Protein 2CND (pdb70)

Structure (mmCIF, N/CA/C/O backbone):
data_2CND
#
_entry.id   2CND
#
_cell.length_a   145.200
_cell.length_b   145.200
_cell.length_c   47.500
_cell.angle_alpha   90.00
_cell.angle_beta   90.00
_cell.angle_gamma   120.00
#
_symmetry.space_group_name_H-M   'H 3'
#
loop_
_entity.id
_entity.type
_entity.pdbx_description
1 polymer 'NADH-DEPENDENT NITRATE REDUCTASE'
2 non-polymer 'FLAVIN-ADENINE DINUCLEOTIDE'
3 water water
#
loop_
_atom_site.group_PDB
_atom_site.id
_atom_site.type_symbol
_atom_site.label_atom_id
_atom_site.label_alt_id
_atom_site.label_comp_id
_atom_site.label_asym_id
_atom_site.label_entity_id
_atom_site.label_seq_id
_atom_site.pdbx_PDB_ins_code
_atom_site.Cartn_x
_atom_site.Cartn_y
_atom_site.Cartn_z
_atom_site.occupancy
_atom_site.B_iso_or_equiv
_atom_site.auth_seq_id
_atom_site.auth_comp_id
_atom_site.auth_asym_id
_atom_site.auth_atom_id
_atom_site.pdbx_PDB_model_num
ATOM 1 N N . GLY A 1 11 ? 22.080 39.490 -0.765 1.00 73.91 11 GLY A N 1
ATOM 2 C CA . GLY A 1 11 ? 23.325 38.654 -0.924 1.00 69.76 11 GLY A CA 1
ATOM 3 C C . GLY A 1 11 ? 23.797 38.086 0.403 1.00 63.34 11 GLY A C 1
ATOM 4 O O . GLY A 1 11 ? 22.967 37.778 1.273 1.00 65.17 11 GLY A O 1
ATOM 5 N N . ARG A 1 12 ? 25.110 37.910 0.556 1.00 51.31 12 ARG A N 1
ATOM 6 C CA . ARG A 1 12 ? 25.659 37.387 1.809 1.00 48.05 12 ARG A CA 1
ATOM 7 C C . ARG A 1 12 ? 25.281 38.283 3.011 1.00 42.89 12 ARG A C 1
ATOM 8 O O . ARG A 1 12 ? 25.187 39.508 2.892 1.00 45.46 12 ARG A O 1
ATOM 16 N N . ILE A 1 13 ? 24.974 37.642 4.134 1.00 33.91 13 ILE A N 1
ATOM 17 C CA . ILE A 1 13 ? 24.603 38.327 5.366 1.00 23.97 13 ILE A CA 1
ATOM 18 C C . ILE A 1 13 ? 25.193 37.493 6.513 1.00 32.02 13 ILE A C 1
ATOM 19 O O . ILE A 1 13 ? 25.298 36.272 6.398 1.00 50.31 13 ILE A O 1
ATOM 24 N N . HIS A 1 14 ? 25.643 38.140 7.583 1.00 35.98 14 HIS A N 1
ATOM 25 C CA . HIS A 1 14 ? 26.240 37.422 8.723 1.00 39.97 14 HIS A CA 1
ATOM 26 C C . HIS A 1 14 ? 25.232 37.454 9.872 1.00 31.33 14 HIS A C 1
ATOM 27 O O . HIS A 1 14 ? 24.883 38.522 10.396 1.00 34.12 14 HIS A O 1
ATOM 34 N N . CYS A 1 15 ? 24.749 36.283 10.249 1.00 32.56 15 CYS A N 1
ATOM 35 C CA . CYS A 1 15 ? 23.741 36.206 11.294 1.00 27.05 15 CYS A CA 1
ATOM 36 C C . CYS A 1 15 ? 24.264 35.470 12.522 1.00 24.03 15 CYS A C 1
ATOM 37 O O . CYS A 1 15 ? 24.995 34.491 12.409 1.00 22.93 15 CYS A O 1
ATOM 40 N N . ARG A 1 16 ? 23.889 35.943 13.697 1.00 23.38 16 ARG A N 1
ATOM 41 C CA . ARG A 1 16 ? 24.316 35.320 14.943 1.00 18.61 16 ARG A CA 1
ATOM 42 C C . ARG A 1 16 ? 23.151 34.424 15.396 1.00 25.72 16 ARG A C 1
ATOM 43 O O . ARG A 1 16 ? 21.996 34.715 15.084 1.00 32.07 16 ARG A O 1
ATOM 51 N N . LEU A 1 17 ? 23.457 33.272 15.980 1.00 15.22 17 LEU A N 1
ATOM 52 C CA . LEU A 1 17 ? 22.431 32.357 16.480 1.00 8.36 17 LEU A CA 1
ATOM 53 C C . LEU A 1 17 ? 22.061 32.897 17.844 1.00 8.52 17 LEU A C 1
ATOM 54 O O . LEU A 1 17 ? 22.764 32.707 18.823 1.00 16.57 17 LEU A O 1
ATOM 59 N N . VAL A 1 18 ? 20.902 33.514 17.913 1.00 17.59 18 VAL A N 1
ATOM 60 C CA . VAL A 1 18 ? 20.432 34.129 19.121 1.00 11.45 18 VAL A CA 1
ATOM 61 C C . VAL A 1 18 ? 19.741 33.204 20.099 1.00 15.05 18 VAL A C 1
ATOM 62 O O . VAL A 1 18 ? 19.791 33.424 21.310 1.00 18.48 18 VAL A O 1
ATOM 66 N N . ALA A 1 19 ? 19.135 32.141 19.580 1.00 24.17 19 ALA A N 1
ATOM 67 C CA . ALA A 1 19 ? 18.461 31.160 20.426 1.00 23.79 19 ALA A CA 1
ATOM 68 C C . ALA A 1 19 ? 18.133 29.821 19.738 1.00 29.83 19 ALA A C 1
ATOM 69 O O . ALA A 1 19 ? 18.068 29.743 18.509 1.00 23.18 19 ALA A O 1
ATOM 71 N N . LYS A 1 20 ? 17.986 28.766 20.551 1.00 34.71 20 LYS A N 1
ATOM 72 C CA . LYS A 1 20 ? 17.661 27.411 20.077 1.00 21.09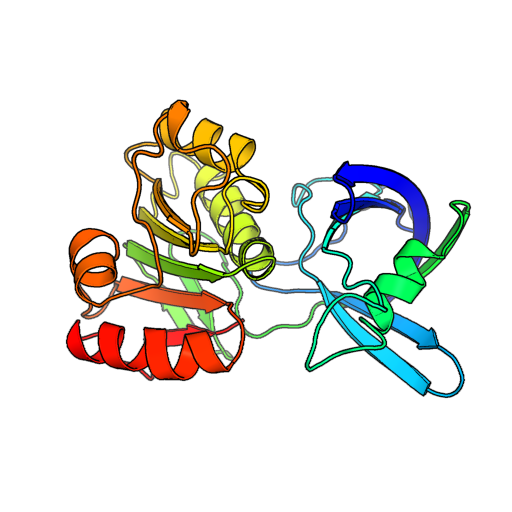 20 LYS A CA 1
ATOM 73 C C . LYS A 1 20 ? 16.554 26.805 20.918 1.00 25.65 20 LYS A C 1
ATOM 74 O O . LYS A 1 20 ? 16.459 27.048 22.127 1.00 27.72 20 LYS A O 1
ATOM 80 N N . LYS A 1 21 ? 15.736 25.978 20.278 1.00 31.98 21 LYS A N 1
ATOM 81 C CA . LYS A 1 21 ? 14.603 25.364 20.949 1.00 25.61 21 LYS A CA 1
ATOM 82 C C . LYS A 1 21 ? 14.398 23.958 20.502 1.00 19.05 21 LYS A C 1
ATOM 83 O O . LYS A 1 21 ? 14.333 23.688 19.308 1.00 22.62 21 LYS A O 1
ATOM 89 N N . GLU A 1 22 ? 14.277 23.069 21.475 1.00 27.31 22 GLU A N 1
ATOM 90 C CA . GLU A 1 22 ? 14.048 21.667 21.218 1.00 36.83 22 GLU A CA 1
ATOM 91 C C . GLU A 1 22 ? 12.529 21.423 21.211 1.00 41.64 22 GLU A C 1
ATOM 92 O O . GLU A 1 22 ? 11.894 21.383 22.269 1.00 42.98 22 GLU A O 1
ATOM 98 N N . LEU A 1 23 ? 11.947 21.337 20.015 1.00 33.42 23 LEU A N 1
ATOM 99 C CA . LEU A 1 23 ? 10.520 21.100 19.868 1.00 29.19 23 LEU A CA 1
ATOM 100 C C . LEU A 1 23 ? 10.268 19.607 20.059 1.00 37.00 23 LEU A C 1
ATOM 101 O O . LEU A 1 23 ? 9.169 19.184 20.430 1.00 40.31 23 LEU A O 1
ATOM 106 N N . SER A 1 24 ? 11.314 18.819 19.848 1.00 35.07 24 SER A N 1
ATOM 107 C CA . SER A 1 24 ? 11.247 17.381 20.023 1.00 38.37 24 SER A CA 1
ATOM 108 C C . SER A 1 24 ? 12.659 16.792 19.886 1.00 39.33 24 SER A C 1
ATOM 109 O O . SER A 1 24 ? 13.578 17.488 19.463 1.00 36.84 24 SER A O 1
ATOM 112 N N . ARG A 1 25 ? 12.822 15.536 20.294 1.00 32.07 25 ARG A N 1
ATOM 113 C CA . ARG A 1 25 ? 14.104 14.849 20.252 1.00 35.17 25 ARG A CA 1
ATOM 114 C C . ARG A 1 25 ? 14.980 15.143 19.048 1.00 41.31 25 ARG A C 1
ATOM 115 O O . ARG A 1 25 ? 16.207 15.082 19.169 1.00 50.29 25 ARG A O 1
ATOM 123 N N . ASP A 1 26 ? 14.378 15.401 17.884 1.00 33.37 26 ASP A N 1
ATOM 124 C CA . ASP A 1 26 ? 15.176 15.688 16.694 1.00 22.50 26 ASP A CA 1
ATOM 125 C C . ASP A 1 26 ? 14.743 16.930 15.925 1.00 20.23 26 ASP A C 1
ATOM 126 O O . ASP A 1 26 ? 15.189 17.162 14.790 1.00 20.39 26 ASP A O 1
ATOM 131 N N . VAL A 1 27 ? 13.903 17.743 16.563 1.00 17.93 27 VAL A N 1
ATOM 132 C CA . VAL A 1 27 ? 13.377 18.968 15.953 1.00 18.46 27 VAL A CA 1
ATOM 133 C C . VAL A 1 27 ? 13.769 20.158 16.785 1.00 15.67 27 VAL A C 1
ATOM 134 O O . VAL A 1 27 ? 13.475 20.193 17.980 1.00 28.41 27 VAL A O 1
ATOM 138 N N . ARG A 1 28 ? 14.439 21.117 16.148 1.00 23.63 28 ARG A N 1
ATOM 139 C CA . ARG A 1 28 ? 14.883 22.339 16.813 1.00 14.48 28 ARG A CA 1
ATOM 140 C C . ARG A 1 28 ? 14.297 23.558 16.116 1.00 25.42 28 ARG A C 1
ATOM 141 O O . ARG A 1 28 ? 13.910 23.484 14.920 1.00 22.91 28 ARG A O 1
ATOM 149 N N . LEU A 1 29 ? 14.245 24.674 16.848 1.00 14.14 29 LEU A N 1
ATOM 150 C CA . LEU A 1 29 ? 13.815 25.953 16.290 1.00 13.71 29 LEU A CA 1
ATOM 151 C C . LEU A 1 29 ? 14.982 26.905 16.595 1.00 9.34 29 LEU A C 1
ATOM 152 O O . LEU A 1 29 ? 15.328 27.068 17.751 1.00 23.23 29 LEU A O 1
ATOM 157 N N . PHE A 1 30 ? 15.665 27.408 15.566 1.00 19.35 30 PHE A N 1
ATOM 158 C CA . PHE A 1 30 ? 16.802 28.315 15.762 1.00 18.91 30 PHE A CA 1
ATOM 159 C C . PHE A 1 30 ? 16.403 29.723 15.359 1.00 21.35 30 PHE A C 1
ATOM 160 O O . PHE A 1 30 ? 15.868 29.910 14.267 1.00 25.57 30 PHE A O 1
ATOM 168 N N . ARG A 1 31 ? 16.685 30.714 16.202 1.00 23.62 31 ARG A N 1
ATOM 169 C CA . ARG A 1 31 ? 16.376 32.103 15.875 1.00 21.03 31 ARG A CA 1
ATOM 170 C C . ARG A 1 31 ? 17.649 32.849 15.561 1.00 16.31 31 ARG A C 1
ATOM 171 O O . ARG A 1 31 ? 18.468 33.054 16.445 1.00 19.71 31 ARG A O 1
ATOM 179 N N . PHE A 1 32 ? 17.829 33.246 14.305 1.00 27.28 32 PHE A N 1
ATOM 180 C CA . PHE A 1 32 ? 19.015 34.012 13.913 1.00 10.03 32 PHE A CA 1
ATOM 181 C C . PHE A 1 32 ? 18.714 35.507 13.786 1.00 26.40 32 PHE A C 1
ATOM 182 O O . PHE A 1 32 ? 17.674 35.940 13.261 1.00 11.30 32 PHE A O 1
ATOM 190 N N . SER A 1 33 ? 19.638 36.290 14.318 1.00 30.20 33 SER A N 1
ATOM 191 C CA . SER A 1 33 ? 19.562 37.731 14.281 1.00 24.29 33 SER A CA 1
ATOM 192 C C . SER A 1 33 ? 20.247 38.239 13.012 1.00 7.69 33 SER A C 1
ATOM 193 O O . SER A 1 33 ? 21.216 37.666 12.527 1.00 11.98 33 SER A O 1
ATOM 196 N N . LEU A 1 34 ? 19.732 39.319 12.463 1.00 15.66 34 LEU A N 1
ATOM 197 C CA . LEU A 1 34 ? 20.362 39.910 11.299 1.00 20.19 34 LEU A CA 1
ATOM 198 C C . LEU A 1 34 ? 21.305 40.949 11.920 1.00 19.33 34 LEU A C 1
ATOM 199 O O . LEU A 1 34 ? 21.095 41.394 13.051 1.00 28.20 34 LEU A O 1
ATOM 204 N N . PRO A 1 35 ? 22.383 41.307 11.222 1.00 28.84 35 PRO A N 1
ATOM 205 C CA . PRO A 1 35 ? 23.299 42.296 11.790 1.00 27.57 35 PRO A CA 1
ATOM 206 C C . PRO A 1 35 ? 22.699 43.705 12.013 1.00 30.91 35 PRO A C 1
ATOM 207 O O . PRO A 1 35 ? 23.165 44.442 12.874 1.00 33.66 35 PRO A O 1
ATOM 211 N N . SER A 1 36 ? 21.661 44.077 11.263 1.00 32.83 36 SER A N 1
ATOM 212 C CA . SER A 1 36 ? 21.018 45.381 11.443 1.00 33.84 36 SER A CA 1
ATOM 213 C C . SER A 1 36 ? 19.631 45.151 12.020 1.00 31.12 36 SER A C 1
ATOM 214 O O . SER A 1 36 ? 18.710 44.742 11.333 1.00 34.72 36 SER A O 1
ATOM 217 N N . PRO A 1 37 ? 19.470 45.416 13.310 1.00 36.07 37 PRO A N 1
ATOM 218 C CA . PRO A 1 37 ? 18.247 45.261 14.111 1.00 32.66 37 PRO A CA 1
ATOM 219 C C . PRO A 1 37 ? 16.964 45.980 13.707 1.00 32.75 37 PRO A C 1
ATOM 220 O O . PRO A 1 37 ? 15.949 45.875 14.392 1.00 33.50 37 PRO A O 1
ATOM 224 N N . ASP A 1 38 ? 16.988 46.696 12.594 1.00 41.57 38 ASP A N 1
ATOM 225 C CA . ASP A 1 38 ? 15.796 47.408 12.137 1.00 37.01 38 ASP A CA 1
ATOM 226 C C . ASP A 1 38 ? 15.271 46.800 10.840 1.00 29.45 38 ASP A C 1
ATOM 227 O O . ASP A 1 38 ? 14.237 47.210 10.330 1.00 44.27 38 ASP A O 1
ATOM 232 N N . GLN A 1 39 ? 15.928 45.739 10.396 1.00 20.53 39 GLN A N 1
ATOM 233 C CA . GLN A 1 39 ? 15.605 45.065 9.149 1.00 20.11 39 GLN A CA 1
ATOM 234 C C . GLN A 1 39 ? 14.819 43.761 9.174 1.00 20.48 39 GLN A C 1
ATOM 235 O O . GLN A 1 39 ? 14.879 42.992 10.121 1.00 18.40 39 GLN A O 1
ATOM 241 N N . VAL A 1 40 ? 14.188 43.475 8.046 1.00 26.01 40 VAL A N 1
ATOM 242 C CA . VAL A 1 40 ? 13.521 42.206 7.847 1.00 26.44 40 VAL A CA 1
ATOM 243 C C . VAL A 1 40 ? 14.459 41.492 6.860 1.00 29.71 40 VAL A C 1
ATOM 244 O O . VAL A 1 40 ? 15.390 42.090 6.317 1.00 27.06 40 VAL A O 1
ATOM 248 N N . LEU A 1 41 ? 14.313 40.185 6.757 1.00 27.66 41 LEU A N 1
ATOM 249 C CA . LEU A 1 41 ? 15.091 39.383 5.843 1.00 17.98 41 LEU A CA 1
ATOM 250 C C . LEU A 1 41 ? 14.102 39.507 4.691 1.00 33.89 41 LEU A C 1
ATOM 251 O O . LEU A 1 41 ? 13.005 38.942 4.773 1.00 59.08 41 LEU A O 1
ATOM 256 N N . GLY A 1 42 ? 14.404 40.325 3.688 1.00 34.37 42 GLY A N 1
ATOM 257 C CA . GLY A 1 42 ? 13.447 40.510 2.602 1.00 19.52 42 GLY A CA 1
ATOM 258 C C . GLY A 1 42 ? 13.434 39.341 1.647 1.00 28.84 42 GLY A C 1
ATOM 259 O O . GLY A 1 42 ? 13.844 39.453 0.497 1.00 37.04 42 GLY A O 1
ATOM 260 N N . LEU A 1 43 ? 12.962 38.205 2.128 1.00 28.11 43 LEU A N 1
ATOM 261 C CA . LEU A 1 43 ? 12.905 36.990 1.334 1.00 29.16 43 LEU A CA 1
ATOM 262 C C . LEU A 1 43 ? 11.600 36.911 0.599 1.00 30.81 43 LEU A C 1
ATOM 263 O O . LEU A 1 43 ? 10.548 36.695 1.193 1.00 43.88 43 LEU A O 1
ATOM 268 N N . PRO A 1 44 ? 11.641 37.114 -0.711 1.00 28.22 44 PRO A N 1
ATOM 269 C CA . PRO A 1 44 ? 10.410 37.047 -1.479 1.00 22.54 44 PRO A CA 1
ATOM 270 C C . PRO A 1 44 ? 9.800 35.641 -1.385 1.00 26.52 44 PRO A C 1
ATOM 271 O O . PRO A 1 44 ? 10.511 34.639 -1.442 1.00 22.73 44 PRO A O 1
ATOM 275 N N . ILE A 1 45 ? 8.479 35.589 -1.226 1.00 24.25 45 ILE A N 1
ATOM 276 C CA . ILE A 1 45 ? 7.728 34.354 -1.108 1.00 19.76 45 ILE A CA 1
ATOM 277 C C . ILE A 1 45 ? 7.962 33.429 -2.300 1.00 26.73 45 ILE A C 1
ATOM 278 O O . ILE A 1 45 ? 7.803 33.826 -3.452 1.00 34.42 45 ILE A O 1
ATOM 283 N N . GLY A 1 46 ? 8.329 32.188 -2.004 1.00 27.86 46 GLY A N 1
ATOM 284 C CA . GLY A 1 46 ? 8.616 31.207 -3.043 1.00 16.94 46 GLY A CA 1
ATOM 285 C C . GLY A 1 46 ? 10.114 30.954 -3.166 1.00 17.57 46 GLY A C 1
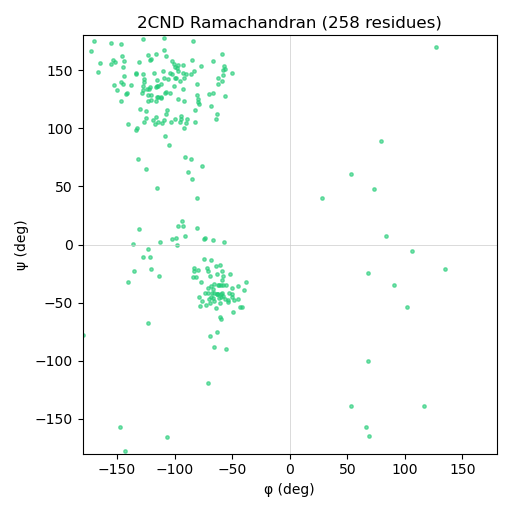ATOM 286 O O . GLY A 1 46 ? 10.548 30.061 -3.907 1.00 24.42 46 GLY A O 1
ATOM 287 N N . LYS A 1 47 ? 10.907 31.731 -2.418 1.00 29.85 47 LYS A N 1
ATOM 288 C CA . LYS A 1 47 ? 12.360 31.630 -2.439 1.00 17.71 47 LYS A CA 1
ATOM 289 C C . LYS A 1 47 ? 12.955 31.189 -1.114 1.00 16.12 47 LYS A C 1
ATOM 290 O O . LYS A 1 47 ? 12.286 31.254 -0.096 1.00 20.33 47 LYS A O 1
ATOM 296 N N . HIS A 1 48 ? 14.220 30.763 -1.149 1.00 11.61 48 HIS A N 1
ATOM 297 C CA . HIS A 1 48 ? 14.956 30.287 0.020 1.00 14.08 48 HIS A CA 1
ATOM 298 C C . HIS A 1 48 ? 16.316 30.978 0.247 1.00 24.98 48 HIS A C 1
ATOM 299 O O . HIS A 1 48 ? 16.727 31.826 -0.553 1.00 24.55 48 HIS A O 1
ATOM 306 N N . ILE A 1 49 ? 16.992 30.611 1.337 1.00 16.13 49 ILE A N 1
ATOM 307 C CA . ILE A 1 49 ? 18.308 31.149 1.675 1.00 8.32 49 ILE A CA 1
ATOM 308 C C . ILE A 1 49 ? 19.171 29.924 1.792 1.00 8.73 49 ILE A C 1
ATOM 309 O O . ILE A 1 49 ? 18.654 28.822 1.909 1.00 10.12 49 ILE A O 1
ATOM 314 N N . PHE A 1 50 ? 20.485 30.115 1.749 1.00 21.97 50 PHE A N 1
ATOM 315 C CA . PHE A 1 50 ? 21.444 29.029 1.886 1.00 20.26 50 PHE A CA 1
ATOM 316 C C . PHE A 1 50 ? 22.163 29.331 3.156 1.00 22.39 50 PHE A C 1
ATOM 317 O O . PHE A 1 50 ? 22.668 30.445 3.334 1.00 29.52 50 PHE A O 1
ATOM 325 N N . VAL A 1 51 ? 22.211 28.377 4.056 1.00 15.18 51 VAL A N 1
ATOM 326 C CA . VAL A 1 51 ? 22.973 28.597 5.255 1.00 8.31 51 VAL A CA 1
ATOM 327 C C . VAL A 1 51 ? 24.282 27.959 4.851 1.00 16.23 51 VAL A C 1
ATOM 328 O O . VAL A 1 51 ? 24.314 26.765 4.582 1.00 26.80 51 VAL A O 1
ATOM 332 N N . CYS A 1 52 ? 25.302 28.782 4.612 1.00 26.88 52 CYS A N 1
ATOM 333 C CA . CYS A 1 52 ? 26.627 28.291 4.218 1.00 22.26 52 CYS A CA 1
ATOM 334 C C . CYS A 1 52 ? 27.494 28.120 5.454 1.00 17.69 52 CYS A C 1
ATOM 335 O O . CYS A 1 52 ? 27.396 28.880 6.416 1.00 33.74 52 CYS A O 1
ATOM 338 N N . ALA A 1 53 ? 28.371 27.139 5.415 1.00 20.14 53 ALA A N 1
ATOM 339 C CA . ALA A 1 53 ? 29.280 26.903 6.515 1.00 20.63 53 ALA A CA 1
ATOM 340 C C . ALA A 1 53 ? 30.349 25.953 6.007 1.00 33.82 53 ALA A C 1
ATOM 341 O O . ALA A 1 53 ? 30.112 25.163 5.095 1.00 35.30 53 ALA A O 1
ATOM 343 N N . THR A 1 54 ? 31.546 26.105 6.555 1.00 43.84 54 THR A N 1
ATOM 344 C CA . THR A 1 54 ? 32.684 25.277 6.218 1.00 44.02 54 THR A CA 1
ATOM 345 C C . THR A 1 54 ? 32.798 24.231 7.313 1.00 45.14 54 THR A C 1
ATOM 346 O O . THR A 1 54 ? 33.103 24.560 8.463 1.00 52.28 54 THR A O 1
ATOM 350 N N . ILE A 1 55 ? 32.460 22.992 6.977 1.00 46.98 55 ILE A N 1
ATOM 351 C CA . ILE A 1 55 ? 32.549 21.901 7.937 1.00 52.30 55 ILE A CA 1
ATOM 352 C C . ILE A 1 55 ? 33.666 20.981 7.450 1.00 58.25 55 ILE A C 1
ATOM 353 O O . ILE A 1 55 ? 33.698 20.544 6.272 1.00 43.90 55 ILE A O 1
ATOM 358 N N . GLU A 1 56 ? 34.607 20.743 8.361 1.00 67.12 56 GLU A N 1
ATOM 359 C CA . GLU A 1 56 ? 35.785 19.931 8.086 1.00 72.52 56 GLU A CA 1
ATOM 360 C C . GLU A 1 56 ? 36.645 20.710 7.071 1.00 71.22 56 GLU A C 1
ATOM 361 O O . GLU A 1 56 ? 37.291 21.711 7.424 1.00 55.14 56 GLU A O 1
ATOM 367 N N . GLY A 1 57 ? 36.554 20.329 5.798 1.00 72.08 57 GLY A N 1
ATOM 368 C CA . GLY A 1 57 ? 37.343 20.994 4.781 1.00 71.44 57 GLY A CA 1
ATOM 369 C C . GLY A 1 57 ? 36.558 21.636 3.658 1.00 70.72 57 GLY A C 1
ATOM 370 O O . GLY A 1 57 ? 37.132 22.397 2.868 1.00 63.84 57 GLY A O 1
ATOM 371 N N . LYS A 1 58 ? 35.256 21.363 3.579 1.00 68.35 58 LYS A N 1
ATOM 372 C CA . LYS A 1 58 ? 34.459 21.951 2.502 1.00 69.98 58 LYS A CA 1
ATOM 373 C C . LYS A 1 58 ? 33.333 22.890 2.960 1.00 66.31 58 LYS A C 1
ATOM 374 O O . LYS A 1 58 ? 32.774 22.747 4.060 1.00 60.89 58 LYS A O 1
ATOM 380 N N . LEU A 1 59 ? 33.062 23.897 2.133 1.00 50.86 59 LEU A N 1
ATOM 381 C CA . LEU A 1 59 ? 32.001 24.830 2.410 1.00 44.41 59 LEU A CA 1
ATOM 382 C C . LEU A 1 59 ? 30.764 24.124 1.928 1.00 52.88 59 LEU A C 1
ATOM 383 O O . LEU A 1 59 ? 30.629 23.829 0.734 1.00 57.73 59 LEU A O 1
ATOM 388 N N . CYS A 1 60 ? 29.884 23.823 2.867 1.00 58.57 60 CYS A N 1
ATOM 389 C CA . CYS A 1 60 ? 28.626 23.157 2.584 1.00 48.02 60 CYS A CA 1
ATOM 390 C C . CYS A 1 60 ? 27.548 24.206 2.345 1.00 41.97 60 CYS A C 1
ATOM 391 O O . CYS A 1 60 ? 27.573 25.277 2.964 1.00 38.02 60 CYS A O 1
ATOM 394 N N . MET A 1 61 ? 26.644 23.925 1.410 1.00 34.62 61 MET A N 1
ATOM 395 C CA . MET A 1 61 ? 25.554 24.843 1.099 1.00 35.53 61 MET A CA 1
ATOM 396 C C . MET A 1 61 ? 24.241 24.087 1.107 1.00 37.66 61 MET A C 1
ATOM 397 O O . MET A 1 61 ? 24.048 23.156 0.323 1.00 36.06 61 MET A O 1
ATOM 402 N N . ARG A 1 62 ? 23.361 24.457 2.032 1.00 38.05 62 ARG A N 1
ATOM 403 C CA . ARG A 1 62 ? 22.061 23.811 2.150 1.00 30.72 62 ARG A CA 1
ATOM 404 C C . ARG A 1 62 ? 20.955 24.844 2.107 1.00 21.74 62 ARG A C 1
ATOM 405 O O . ARG A 1 62 ? 21.095 25.907 2.700 1.00 35.79 62 ARG A O 1
ATOM 413 N N . ALA A 1 63 ? 19.840 24.506 1.452 1.00 25.96 63 ALA A N 1
ATOM 414 C CA . ALA A 1 63 ? 18.674 25.405 1.375 1.00 21.97 63 ALA A CA 1
ATOM 415 C C . ALA A 1 63 ? 17.732 25.256 2.581 1.00 13.12 63 ALA A C 1
ATOM 416 O O . ALA A 1 63 ? 17.532 24.162 3.106 1.00 9.81 63 ALA A O 1
ATOM 418 N N . TYR A 1 64 ? 17.118 26.368 2.972 1.00 9.08 64 TYR A N 1
ATOM 419 C CA . TYR A 1 64 ? 16.186 26.381 4.083 1.00 2.00 64 TYR A CA 1
ATOM 420 C C . TYR A 1 64 ? 15.217 27.522 3.823 1.00 2.00 64 TYR A C 1
ATOM 421 O O .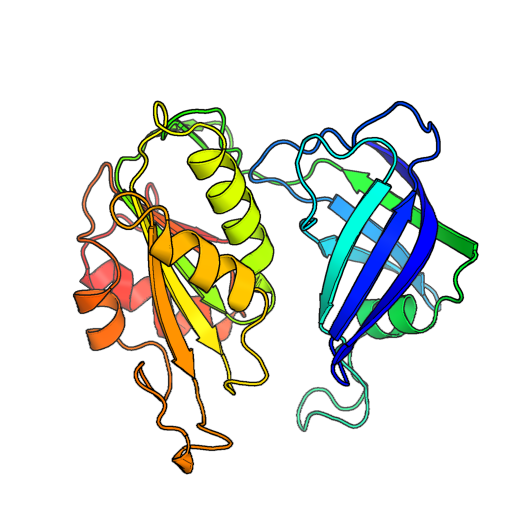 TYR A 1 64 ? 15.600 28.572 3.350 1.00 14.40 64 TYR A O 1
ATOM 430 N N . THR A 1 65 ? 13.949 27.288 4.063 1.00 13.87 65 THR A N 1
ATOM 431 C CA . THR A 1 65 ? 12.969 28.346 3.842 1.00 18.17 65 THR A CA 1
ATOM 432 C C . THR A 1 65 ? 12.407 28.632 5.212 1.00 16.93 65 THR A C 1
ATOM 433 O O . THR A 1 65 ? 11.784 27.756 5.789 1.00 7.32 65 THR A O 1
ATOM 437 N N . PRO A 1 66 ? 12.737 29.812 5.791 1.00 14.27 66 PRO A N 1
ATOM 438 C CA . PRO A 1 66 ? 12.290 30.274 7.119 1.00 20.83 66 PRO A CA 1
ATOM 439 C C . PRO A 1 66 ? 10.783 30.213 7.458 1.00 24.53 66 PRO A C 1
ATOM 440 O O . PRO A 1 66 ? 9.907 30.306 6.588 1.00 27.37 66 PRO A O 1
ATOM 444 N N . THR A 1 67 ? 10.488 29.981 8.731 1.00 9.28 67 THR A N 1
ATOM 445 C CA . THR A 1 67 ? 9.122 29.855 9.159 1.00 14.68 67 THR A CA 1
ATOM 446 C C . THR A 1 67 ? 8.561 31.132 9.743 1.00 26.71 67 THR A C 1
ATOM 447 O O . THR A 1 67 ? 7.377 31.182 10.131 1.00 31.41 67 THR A O 1
ATOM 451 N N . SER A 1 68 ? 9.382 32.179 9.784 1.00 25.63 68 SER A N 1
ATOM 452 C CA . SER A 1 68 ? 8.909 33.432 10.358 1.00 20.64 68 SER A CA 1
ATOM 453 C C . SER A 1 68 ? 8.162 34.309 9.385 1.00 28.40 68 SER A C 1
ATOM 454 O O . SER A 1 68 ? 8.307 34.157 8.157 1.00 22.20 68 SER A O 1
ATOM 457 N N . MET A 1 69 ? 7.354 35.215 9.940 1.00 24.47 69 MET A N 1
ATOM 458 C CA . MET A 1 69 ? 6.572 36.136 9.131 1.00 28.14 69 MET A CA 1
ATOM 459 C C . MET A 1 69 ? 7.500 36.945 8.250 1.00 31.52 69 MET A C 1
ATOM 460 O O . MET A 1 69 ? 8.596 37.329 8.673 1.00 21.44 69 MET A O 1
ATOM 465 N N . VAL A 1 70 ? 7.023 37.263 7.054 1.00 34.17 70 VAL A N 1
ATOM 466 C CA . VAL A 1 70 ? 7.801 38.056 6.116 1.00 33.65 70 VAL A CA 1
ATOM 467 C C . VAL A 1 70 ? 8.161 39.414 6.767 1.00 34.09 70 VAL A C 1
ATOM 468 O O . VAL A 1 70 ? 9.234 39.989 6.499 1.00 22.04 70 VAL A O 1
ATOM 472 N N . ASP A 1 71 ? 7.304 39.850 7.698 1.00 27.88 71 ASP A N 1
ATOM 473 C CA . ASP A 1 71 ? 7.459 41.123 8.402 1.00 25.72 71 ASP A CA 1
ATOM 474 C C . ASP A 1 71 ? 8.246 41.062 9.709 1.00 28.50 71 ASP A C 1
ATOM 475 O O . ASP A 1 71 ? 8.288 42.039 10.465 1.00 47.63 71 ASP A O 1
ATOM 480 N N . GLU A 1 72 ? 8.843 39.918 10.006 1.00 34.25 72 GLU A N 1
ATOM 481 C CA . GLU A 1 72 ? 9.615 39.758 11.245 1.00 27.43 72 GLU A CA 1
ATOM 482 C C . GLU A 1 72 ? 10.849 40.667 11.326 1.00 29.98 72 GLU A C 1
ATOM 483 O O . GLU A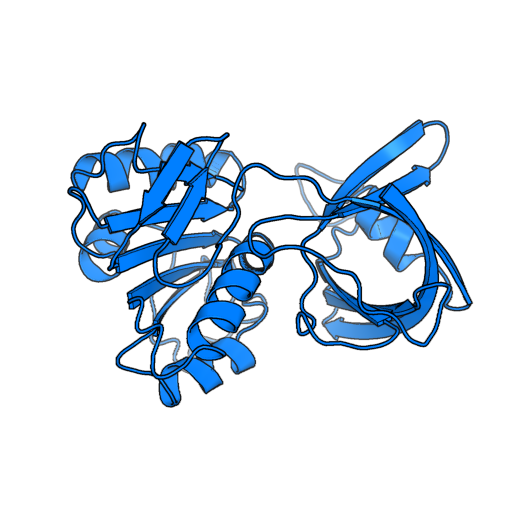 1 72 ? 11.871 40.409 10.688 1.00 32.48 72 GLU A O 1
ATOM 489 N N . ILE A 1 73 ? 10.783 41.682 12.177 1.00 24.86 73 ILE A N 1
ATOM 490 C CA . ILE A 1 73 ? 11.907 42.604 12.294 1.00 22.60 73 ILE A CA 1
ATOM 491 C C . ILE A 1 73 ? 13.064 42.110 13.176 1.00 20.60 73 ILE A C 1
ATOM 492 O O . ILE A 1 73 ? 12.884 41.696 14.327 1.00 19.51 73 ILE A O 1
ATOM 497 N N . GLY A 1 74 ? 14.261 42.166 12.615 1.00 13.92 74 GLY A N 1
ATOM 498 C CA . GLY A 1 74 ? 15.452 41.789 13.341 1.00 3.71 74 GLY A CA 1
ATOM 499 C C . GLY A 1 74 ? 15.976 40.360 13.314 1.00 11.29 74 GLY A C 1
ATOM 500 O O . GLY A 1 74 ? 17.178 40.161 13.443 1.00 10.30 74 GLY A O 1
ATOM 501 N N . HIS A 1 75 ? 15.082 39.361 13.258 1.00 2.26 75 HIS A N 1
ATOM 502 C CA . HIS A 1 75 ? 15.509 37.969 13.224 1.00 9.55 75 HIS A CA 1
ATOM 503 C C . HIS A 1 75 ? 14.580 37.142 12.374 1.00 16.57 75 HIS A C 1
ATOM 504 O O . HIS A 1 75 ? 13.459 37.598 12.079 1.00 14.35 75 HIS A O 1
ATOM 511 N N . PHE A 1 76 ? 15.078 35.952 11.972 1.00 3.45 76 PHE A N 1
ATOM 512 C CA . PHE A 1 76 ? 14.335 34.942 11.200 1.00 9.33 76 PHE A CA 1
ATOM 513 C C . PHE A 1 76 ? 14.550 33.586 11.833 1.00 4.94 76 PHE A C 1
ATOM 514 O O . PHE A 1 76 ? 15.610 33.309 12.374 1.00 9.76 76 PHE A O 1
ATOM 522 N N . ASP A 1 77 ? 13.550 32.727 11.769 1.00 14.42 77 ASP A N 1
ATOM 523 C CA . ASP A 1 77 ? 13.644 31.399 12.364 1.00 12.07 77 ASP A CA 1
ATOM 524 C C . ASP A 1 77 ? 13.705 30.293 11.354 1.00 20.40 77 ASP A C 1
ATOM 525 O O . ASP A 1 77 ? 13.143 30.417 10.259 1.00 29.20 77 ASP A O 1
ATOM 530 N N . LEU A 1 78 ? 14.391 29.213 11.732 1.00 17.13 78 LEU A N 1
ATOM 531 C CA . LEU A 1 78 ? 14.491 28.038 10.902 1.00 13.69 78 LEU A CA 1
ATOM 532 C C . LEU A 1 78 ? 13.979 26.843 11.694 1.00 18.01 78 LEU A C 1
ATOM 533 O O . LEU A 1 78 ? 14.401 26.671 12.853 1.00 17.08 78 LEU A O 1
ATOM 538 N N . LEU A 1 79 ? 13.044 26.077 11.093 1.00 17.50 79 LEU A N 1
ATOM 539 C CA . LEU A 1 79 ? 12.493 24.832 11.662 1.00 7.78 79 LEU A CA 1
ATOM 540 C C . LEU A 1 79 ? 13.377 23.794 10.993 1.00 16.84 79 LEU A C 1
ATOM 541 O O . LEU A 1 79 ? 13.294 23.566 9.770 1.00 14.41 79 LEU A O 1
ATOM 546 N N . VAL A 1 80 ? 14.294 23.245 11.786 1.00 11.56 80 VAL A N 1
ATOM 547 C CA . VAL A 1 80 ? 15.258 22.289 11.276 1.00 7.37 80 VAL A CA 1
ATOM 548 C C . VAL A 1 80 ? 15.055 20.904 11.888 1.00 18.58 80 VAL A C 1
ATOM 549 O O . VAL A 1 80 ? 14.894 20.749 13.114 1.00 14.98 80 VAL A O 1
ATOM 553 N N . LYS A 1 81 ? 14.933 19.927 10.992 1.00 15.79 81 LYS A N 1
ATOM 554 C CA . LYS A 1 81 ? 14.756 18.537 11.346 1.00 26.73 81 LYS A CA 1
ATOM 555 C C . LYS A 1 81 ? 16.152 17.938 11.346 1.00 31.96 81 LYS A C 1
ATOM 556 O O . LYS A 1 81 ? 16.795 17.781 10.285 1.00 24.82 81 LYS A O 1
ATOM 562 N N . VAL A 1 82 ? 16.627 17.599 12.538 1.00 34.91 82 VAL A N 1
ATOM 563 C CA . VAL A 1 82 ? 17.966 17.072 12.674 1.00 29.79 82 VAL A CA 1
ATOM 564 C C . VAL A 1 82 ? 18.148 15.608 12.327 1.00 32.05 82 VAL A C 1
ATOM 565 O O . VAL A 1 82 ? 17.549 14.716 12.939 1.00 13.08 82 VAL A O 1
ATOM 569 N N . TYR A 1 83 ? 19.050 15.399 11.369 1.00 36.33 83 TYR A N 1
ATOM 570 C CA . TYR A 1 83 ? 19.396 14.087 10.856 1.00 30.81 83 TYR A CA 1
ATOM 571 C C . TYR A 1 83 ? 20.573 13.498 11.635 1.00 31.62 83 TYR A C 1
ATOM 572 O O . TYR A 1 83 ? 21.690 13.465 11.141 1.00 22.09 83 TYR A O 1
ATOM 581 N N . PHE A 1 84 ? 20.322 13.027 12.851 1.00 35.78 84 PHE A N 1
ATOM 582 C CA . PHE A 1 84 ? 21.395 12.458 13.679 1.00 40.28 84 PHE A CA 1
ATOM 583 C C . PHE A 1 84 ? 22.117 11.251 13.049 1.00 41.79 84 PHE A C 1
ATOM 584 O O . PHE A 1 84 ? 21.659 10.680 12.061 1.00 46.08 84 PHE A O 1
ATOM 592 N N . LYS A 1 85 ? 23.283 10.917 13.598 1.00 48.64 85 LYS A N 1
ATOM 593 C CA . LYS A 1 85 ? 24.050 9.753 13.168 1.00 45.41 85 LYS A CA 1
ATOM 594 C C . LYS A 1 85 ? 23.687 8.639 14.168 1.00 55.56 85 LYS A C 1
ATOM 595 O O . LYS A 1 85 ? 23.284 8.921 15.325 1.00 33.10 85 LYS A O 1
ATOM 601 N N . ASN A 1 86 ? 23.826 7.389 13.712 1.00 65.58 86 ASN A N 1
ATOM 602 C CA . ASN A 1 86 ? 23.515 6.185 14.504 1.00 70.78 86 ASN A CA 1
ATOM 603 C C . ASN A 1 86 ? 21.986 6.157 14.547 1.00 66.44 86 ASN A C 1
ATOM 604 O O . ASN A 1 86 ? 21.370 5.934 15.594 1.00 74.53 86 ASN A O 1
ATOM 609 N N . GLU A 1 87 ? 21.388 6.343 13.372 1.00 55.11 87 GLU A N 1
ATOM 610 C CA . GLU A 1 87 ? 19.938 6.409 13.247 1.00 48.20 87 GLU A CA 1
ATOM 611 C C . GLU A 1 87 ? 19.328 5.724 12.033 1.00 41.28 87 GLU A C 1
ATOM 612 O O . GLU A 1 87 ? 18.204 5.241 12.095 1.00 35.03 87 GLU A O 1
ATOM 618 N N . HIS A 1 88 ? 20.042 5.701 10.917 1.00 44.31 88 HIS A N 1
ATOM 619 C CA . HIS A 1 88 ? 19.484 5.085 9.719 1.00 49.89 88 HIS A CA 1
ATOM 620 C C . HIS A 1 88 ? 20.341 4.042 9.014 1.00 57.15 88 HIS A C 1
ATOM 621 O O . HIS A 1 88 ? 21.499 4.290 8.658 1.00 58.74 88 HIS A O 1
ATOM 628 N N . PRO A 1 89 ? 19.733 2.888 8.714 1.00 59.40 89 PRO A N 1
ATOM 629 C CA . PRO A 1 89 ? 20.398 1.782 8.036 1.00 55.34 89 PRO A CA 1
ATOM 630 C C . PRO A 1 89 ? 21.278 2.262 6.907 1.00 51.19 89 PRO A C 1
ATOM 631 O O . PRO A 1 89 ? 22.474 1.987 6.895 1.00 56.26 89 PRO A O 1
ATOM 635 N N . LYS A 1 90 ? 20.691 3.044 6.006 1.00 46.77 90 LYS A N 1
ATOM 636 C CA . LYS A 1 90 ? 21.409 3.539 4.828 1.00 55.80 90 LYS A CA 1
ATOM 637 C C . LYS A 1 90 ? 22.286 4.794 4.989 1.00 55.60 90 LYS A C 1
ATOM 638 O O . LYS A 1 90 ? 23.177 5.060 4.157 1.00 52.24 90 LYS A O 1
ATOM 644 N N . PHE A 1 91 ? 22.014 5.568 6.037 1.00 50.19 91 PHE A N 1
ATOM 645 C CA . PHE A 1 91 ? 22.749 6.804 6.306 1.00 45.88 91 PHE A CA 1
ATOM 646 C C . PHE A 1 91 ? 23.131 6.722 7.778 1.00 44.51 91 PHE A C 1
ATOM 647 O O . PHE A 1 91 ? 22.563 7.410 8.634 1.00 33.45 91 PHE A O 1
ATOM 655 N N . PRO A 1 92 ? 24.113 5.873 8.085 1.00 43.93 92 PRO A N 1
ATOM 656 C CA . PRO A 1 92 ? 24.624 5.626 9.436 1.00 47.58 92 PRO A CA 1
ATOM 657 C C . PRO A 1 92 ? 25.267 6.806 10.174 1.00 47.77 92 PRO A C 1
ATOM 658 O O . PRO A 1 92 ? 25.134 6.932 11.393 1.00 46.33 92 PRO A O 1
ATOM 662 N N . ASN A 1 93 ? 25.954 7.670 9.438 1.00 47.87 93 ASN A N 1
ATOM 663 C CA . ASN A 1 93 ? 26.631 8.809 10.038 1.00 50.37 93 ASN A CA 1
ATOM 664 C C . ASN A 1 93 ? 25.810 10.099 10.078 1.00 51.55 93 ASN A C 1
ATOM 665 O O . ASN A 1 93 ? 26.341 11.174 10.342 1.00 60.94 93 ASN A O 1
ATOM 670 N N . GLY A 1 94 ? 24.504 9.971 9.874 1.00 49.05 94 GLY A N 1
ATOM 671 C CA . GLY A 1 94 ? 23.614 11.113 9.943 1.00 31.16 94 GLY A CA 1
ATOM 672 C C . GLY A 1 94 ? 23.760 12.187 8.904 1.00 32.40 94 GLY A C 1
ATOM 673 O O . GLY A 1 94 ? 24.301 11.951 7.820 1.00 36.43 94 GLY A O 1
ATOM 674 N N . GLY A 1 95 ? 23.295 13.381 9.273 1.00 33.30 95 GLY A N 1
ATOM 675 C CA . GLY A 1 95 ? 23.309 14.548 8.401 1.00 41.06 95 GLY A CA 1
ATOM 676 C C . GLY A 1 95 ? 24.459 15.500 8.673 1.00 36.95 95 GLY A C 1
ATOM 677 O O . GLY A 1 95 ? 24.850 15.722 9.821 1.00 28.50 95 GLY A O 1
ATOM 678 N N . LEU A 1 96 ? 24.991 16.075 7.601 1.00 31.43 96 LEU A N 1
ATOM 679 C CA . LEU A 1 96 ? 26.121 16.987 7.678 1.00 30.55 96 LEU A CA 1
ATOM 680 C C . LEU A 1 96 ? 25.744 18.315 8.343 1.00 31.64 96 LEU A C 1
ATOM 681 O O . LEU A 1 96 ? 25.973 18.533 9.533 1.00 35.51 96 LEU A O 1
ATOM 686 N N . MET A 1 97 ? 25.098 19.174 7.575 1.00 19.52 97 MET A N 1
ATOM 687 C CA . MET A 1 97 ? 24.690 20.462 8.060 1.00 21.98 97 MET A CA 1
ATOM 688 C C . MET A 1 97 ? 23.778 20.438 9.273 1.00 20.17 97 MET A C 1
ATOM 689 O O . MET A 1 97 ? 23.870 21.323 10.123 1.00 39.44 97 MET A O 1
ATOM 694 N N . THR A 1 98 ? 22.897 19.454 9.373 1.00 22.06 98 THR A N 1
ATOM 695 C CA . THR A 1 98 ? 21.982 19.443 10.502 1.00 24.80 98 THR A CA 1
ATOM 696 C C . THR A 1 98 ? 22.657 19.177 11.809 1.00 25.35 98 THR A C 1
ATOM 697 O O . THR A 1 98 ? 22.263 19.744 12.822 1.00 30.71 98 THR A O 1
ATOM 701 N N . GLN A 1 99 ? 23.684 18.328 11.788 1.00 36.90 99 GLN A N 1
ATOM 702 C CA . GLN A 1 99 ? 24.434 18.018 13.001 1.00 28.69 99 GLN A CA 1
ATOM 703 C C . GLN A 1 99 ? 25.371 19.185 13.309 1.00 28.65 99 GLN A C 1
ATOM 704 O O . GLN A 1 99 ? 25.573 19.539 14.470 1.00 27.31 99 GLN A O 1
ATOM 710 N N . TYR A 1 100 ? 25.849 19.855 12.264 1.00 37.87 100 TYR A N 1
ATOM 711 C CA . TYR A 1 100 ? 26.688 21.041 12.464 1.00 37.19 100 TYR A CA 1
ATOM 712 C C . TYR A 1 100 ? 25.914 22.123 13.230 1.00 32.38 100 TYR A C 1
ATOM 713 O O . TYR A 1 100 ? 26.398 22.592 14.255 1.00 36.24 100 TYR A O 1
ATOM 722 N N . LEU A 1 101 ? 24.699 22.454 12.771 1.00 25.59 101 LEU A N 1
ATOM 723 C CA . LEU A 1 101 ? 23.866 23.492 13.401 1.00 12.45 101 LEU A CA 1
ATOM 724 C C . LEU A 1 101 ? 23.405 23.121 14.805 1.00 19.10 101 LEU A C 1
ATOM 725 O O . LEU A 1 101 ? 23.214 23.974 15.671 1.00 15.14 101 LEU A O 1
ATOM 730 N N . ASP A 1 102 ? 23.163 21.841 15.007 1.00 23.26 102 ASP A N 1
ATOM 731 C CA . ASP A 1 102 ? 22.725 21.377 16.294 1.00 18.05 102 ASP A CA 1
ATOM 732 C C . ASP A 1 102 ? 23.915 21.460 17.234 1.00 21.14 102 ASP A C 1
ATOM 733 O O . ASP A 1 102 ? 23.750 21.463 18.455 1.00 24.39 102 ASP A O 1
ATOM 738 N N . SER A 1 103 ? 25.115 21.511 16.658 1.00 27.86 103 SER A N 1
ATOM 739 C CA . SER A 1 103 ? 26.346 21.590 17.440 1.00 33.91 103 SER A CA 1
ATOM 740 C C . SER A 1 103 ? 26.695 22.987 17.875 1.00 31.51 103 SER A C 1
ATOM 741 O O . SER A 1 103 ? 27.411 23.180 18.847 1.00 41.25 103 SER A O 1
ATOM 744 N N . LEU A 1 104 ? 26.186 23.968 17.157 1.00 30.33 104 LEU A N 1
ATOM 745 C CA . LEU A 1 104 ? 26.484 25.335 17.477 1.00 22.11 104 LEU A CA 1
ATOM 746 C C . LEU A 1 104 ? 25.917 25.815 18.797 1.00 29.52 104 LEU A C 1
ATOM 747 O O . LEU A 1 104 ? 24.763 25.539 19.140 1.00 39.64 104 LEU A O 1
ATOM 752 N N . PRO A 1 105 ? 26.773 26.444 19.613 1.00 29.29 105 PRO A N 1
ATOM 753 C CA . PRO A 1 105 ? 26.323 26.978 20.902 1.00 19.80 105 PRO A CA 1
ATOM 754 C C . PRO A 1 105 ? 25.731 28.332 20.540 1.00 18.29 105 PRO A C 1
ATOM 755 O O . PRO A 1 105 ? 26.138 28.952 19.549 1.00 26.03 105 PRO A O 1
ATOM 759 N N . VAL A 1 106 ? 24.733 28.784 21.274 1.00 23.36 106 VAL A N 1
ATOM 760 C CA . VAL A 1 106 ? 24.174 30.070 20.925 1.00 25.02 106 VAL A CA 1
ATOM 761 C C . VAL A 1 106 ? 25.171 31.184 21.247 1.00 25.65 106 VAL A C 1
ATOM 762 O O . VAL A 1 106 ? 25.808 31.221 22.292 1.00 23.81 106 VAL A O 1
ATOM 766 N N . GLY A 1 107 ? 25.379 32.014 20.250 1.00 29.81 107 GLY A N 1
ATOM 767 C CA . GLY A 1 107 ? 26.307 33.104 20.343 1.00 27.25 107 GLY A CA 1
ATOM 768 C C . GLY A 1 107 ? 27.069 33.031 19.039 1.00 18.76 107 GLY A C 1
ATOM 769 O O . GLY A 1 107 ? 27.593 34.019 18.573 1.00 21.54 107 GLY A O 1
ATOM 770 N N . SER A 1 108 ? 27.050 31.863 18.419 1.00 14.34 108 SER A N 1
ATOM 771 C CA . SER A 1 108 ? 27.763 31.612 17.166 1.00 24.99 108 SER A CA 1
ATOM 772 C C . SER A 1 108 ? 27.269 32.361 15.935 1.00 14.81 108 SER A C 1
ATOM 773 O O . SER A 1 108 ? 26.139 32.830 15.902 1.00 22.38 108 SER A O 1
ATOM 776 N N . TYR A 1 109 ? 28.136 32.509 14.941 1.00 16.76 109 TYR A N 1
ATOM 777 C CA . TYR A 1 109 ? 27.795 33.208 13.700 1.00 19.97 109 TYR A CA 1
ATOM 778 C C . TYR A 1 109 ? 27.540 32.248 12.532 1.00 24.35 109 TYR A C 1
ATOM 779 O O . TYR A 1 109 ? 28.150 31.189 12.455 1.00 28.69 109 TYR A O 1
ATOM 788 N N . ILE A 1 110 ? 26.642 32.641 11.632 1.00 24.31 110 ILE A N 1
ATOM 789 C CA . ILE A 1 110 ? 26.214 31.853 10.464 1.00 29.37 110 ILE A CA 1
ATOM 790 C C . ILE A 1 110 ? 26.280 32.753 9.189 1.00 21.98 110 ILE A C 1
ATOM 791 O O . ILE A 1 110 ? 26.230 33.980 9.282 1.00 16.40 110 ILE A O 1
ATOM 796 N N . ASP A 1 111 ? 26.398 32.162 8.005 1.00 31.89 111 ASP A N 1
ATOM 797 C CA . ASP A 1 111 ? 26.441 32.967 6.780 1.00 34.90 111 ASP A CA 1
ATOM 798 C C . ASP A 1 111 ? 25.294 32.647 5.835 1.00 29.22 111 ASP A C 1
ATOM 799 O O . ASP A 1 111 ? 25.298 31.603 5.185 1.00 40.10 111 ASP A O 1
ATOM 804 N N . VAL A 1 112 ? 24.323 33.545 5.736 1.00 25.55 112 VAL A N 1
ATOM 805 C CA . VAL A 1 112 ? 23.192 33.302 4.851 1.00 29.02 112 VAL A CA 1
ATOM 806 C C . VAL A 1 112 ? 23.318 33.960 3.474 1.00 25.73 112 VAL A C 1
ATOM 807 O O . VAL A 1 112 ? 23.553 35.152 3.352 1.00 31.81 112 VAL A O 1
ATOM 811 N N . LYS A 1 113 ? 23.190 33.160 2.435 1.00 30.41 113 LYS A N 1
ATOM 812 C CA . LYS A 1 113 ? 23.244 33.670 1.080 1.00 27.71 113 LYS A CA 1
ATOM 813 C C . LYS A 1 113 ? 21.831 33.610 0.487 1.00 21.61 113 LYS A C 1
ATOM 814 O O . LYS A 1 113 ? 21.147 32.592 0.587 1.00 21.89 113 LYS A O 1
ATOM 820 N N . GLY A 1 114 ? 21.371 34.703 -0.097 1.00 30.83 114 GLY A N 1
ATOM 821 C CA . GLY A 1 114 ? 20.047 34.704 -0.684 1.00 35.74 114 GLY A CA 1
ATOM 822 C C . GLY A 1 114 ? 19.846 35.961 -1.498 1.00 42.06 114 GLY A C 1
ATOM 823 O O . GLY A 1 114 ? 20.683 36.866 -1.426 1.00 42.82 114 GLY A O 1
ATOM 824 N N . PRO A 1 115 ? 18.713 36.095 -2.211 1.00 43.70 115 PRO A N 1
ATOM 825 C CA . PRO A 1 115 ? 17.632 35.110 -2.265 1.00 41.18 115 PRO A CA 1
ATOM 826 C C . PRO A 1 115 ? 17.793 34.145 -3.424 1.00 38.84 115 PRO A C 1
ATOM 827 O O . PRO A 1 115 ? 18.090 34.559 -4.547 1.00 46.09 115 PRO A O 1
ATOM 831 N N . LEU A 1 116 ? 17.616 32.858 -3.171 1.00 40.39 116 LEU A N 1
ATOM 832 C CA . LEU A 1 116 ? 17.716 31.906 -4.266 1.00 36.58 116 LEU A CA 1
ATOM 833 C C . LEU A 1 116 ? 16.328 31.364 -4.585 1.00 40.81 116 LEU A C 1
ATOM 834 O O . LEU A 1 116 ? 15.378 31.546 -3.817 1.00 33.11 116 LEU A O 1
ATOM 839 N N . GLY A 1 117 ? 16.216 30.690 -5.720 1.00 47.68 117 GLY A N 1
ATOM 840 C CA . GLY A 1 117 ? 14.942 30.122 -6.104 1.00 54.01 117 GLY A CA 1
ATOM 841 C C . GLY A 1 117 ? 14.508 30.535 -7.486 1.00 54.03 117 GLY A C 1
ATOM 842 O O . GLY A 1 117 ? 15.124 31.403 -8.105 1.00 62.72 117 GLY A O 1
ATOM 843 N N . HIS A 1 118 ? 13.455 29.892 -7.979 1.00 50.97 118 HIS A N 1
ATOM 844 C CA . HIS A 1 118 ? 12.926 30.207 -9.300 1.00 42.36 118 HIS A CA 1
ATOM 845 C C . HIS A 1 118 ? 11.444 30.491 -9.199 1.00 37.62 118 HIS A C 1
ATOM 846 O O . HIS A 1 118 ? 10.852 31.018 -10.139 1.00 24.15 118 HIS A O 1
ATOM 853 N N . VAL A 1 119 ? 10.866 30.192 -8.032 1.00 39.42 119 VAL A N 1
ATOM 854 C CA . VAL A 1 119 ? 9.444 30.413 -7.800 1.00 35.66 119 VAL A CA 1
ATOM 855 C C . VAL A 1 119 ? 9.290 31.618 -6.894 1.00 36.63 119 VAL A C 1
ATOM 856 O O . VAL A 1 119 ? 10.099 31.829 -6.007 1.00 43.33 119 VAL A O 1
ATOM 860 N N . GLU A 1 120 ? 8.268 32.419 -7.162 1.00 38.01 120 GLU A N 1
ATOM 861 C CA . GLU A 1 120 ? 7.986 33.613 -6.397 1.00 31.78 120 GLU A CA 1
ATOM 862 C C . GLU A 1 120 ? 6.480 33.809 -6.463 1.00 33.10 120 GLU A C 1
ATOM 863 O O . GLU A 1 120 ? 5.894 33.723 -7.541 1.00 26.98 120 GLU A O 1
ATOM 869 N N . TYR A 1 121 ? 5.856 34.073 -5.321 1.00 22.22 121 TYR A N 1
ATOM 870 C CA . TYR A 1 121 ? 4.424 34.271 -5.282 1.00 25.05 121 TYR A CA 1
ATOM 871 C C . TYR A 1 121 ? 4.180 35.750 -5.126 1.00 34.37 121 TYR A C 1
ATOM 872 O O . TYR A 1 121 ? 3.937 36.248 -4.023 1.00 40.48 121 TYR A O 1
ATOM 881 N N . THR A 1 122 ? 4.173 36.427 -6.269 1.00 45.64 122 THR A N 1
ATOM 882 C CA . THR A 1 122 ? 4.024 37.868 -6.336 1.00 34.76 122 THR A CA 1
ATOM 883 C C . THR A 1 122 ? 2.776 38.481 -5.753 1.00 33.33 122 THR A C 1
ATOM 884 O O . THR A 1 122 ? 2.784 39.663 -5.425 1.00 42.59 122 THR A O 1
ATOM 888 N N . GLY A 1 123 ? 1.691 37.737 -5.617 1.00 30.51 123 GLY A N 1
ATOM 889 C CA . GLY A 1 123 ? 0.556 38.417 -5.031 1.00 46.05 123 GLY A CA 1
ATOM 890 C C . GLY A 1 123 ? -0.760 37.726 -4.799 1.00 50.68 123 GLY A C 1
ATOM 891 O O . GLY A 1 123 ? -1.115 37.419 -3.656 1.00 64.05 123 GLY A O 1
ATOM 892 N N . ARG A 1 124 ? -1.527 37.569 -5.867 1.00 41.73 124 ARG A N 1
ATOM 893 C CA . ARG A 1 124 ? -2.826 36.950 -5.767 1.00 39.13 124 ARG A CA 1
ATOM 894 C C . ARG A 1 124 ? -2.934 35.932 -6.890 1.00 42.06 124 ARG A C 1
ATOM 895 O O . ARG A 1 124 ? -3.122 36.299 -8.051 1.00 40.57 124 ARG A O 1
ATOM 903 N N . GLY A 1 125 ? -2.694 34.663 -6.548 1.00 39.64 125 GLY A N 1
ATOM 904 C CA . GLY A 1 125 ? -2.715 33.577 -7.521 1.00 49.72 125 GLY A CA 1
ATOM 905 C C . GLY A 1 125 ? -1.566 33.676 -8.519 1.00 56.13 125 GLY A C 1
ATOM 906 O O . GLY A 1 125 ? -1.153 32.697 -9.147 1.00 53.77 125 GLY A O 1
ATOM 907 N N . SER A 1 126 ? -1.078 34.895 -8.684 1.00 59.45 126 SER A N 1
ATOM 908 C CA . SER A 1 126 ? 0.011 35.223 -9.573 1.00 56.11 126 SER A CA 1
ATOM 909 C C . SER A 1 126 ? 1.267 34.497 -9.121 1.00 54.15 126 SER A C 1
ATOM 910 O O . SER A 1 126 ? 1.514 34.332 -7.909 1.00 46.55 126 SER A O 1
ATOM 913 N N . PHE A 1 127 ? 2.059 34.068 -10.096 1.00 48.36 127 PHE A N 1
ATOM 914 C CA . PHE A 1 127 ? 3.292 33.352 -9.822 1.00 50.35 127 PHE A CA 1
ATOM 915 C C . PHE A 1 127 ? 4.290 33.775 -10.847 1.00 51.89 127 PHE A C 1
ATOM 916 O O . PHE A 1 127 ? 3.925 34.290 -11.900 1.00 62.32 127 PHE A O 1
ATOM 924 N N . VAL A 1 128 ? 5.556 33.590 -10.510 1.00 53.12 128 VAL A N 1
ATOM 925 C CA . VAL A 1 128 ? 6.662 33.913 -11.387 1.00 47.02 128 VAL A CA 1
ATOM 926 C C . VAL A 1 128 ? 7.544 32.668 -11.327 1.00 53.02 128 VAL A C 1
ATOM 927 O O . VAL A 1 128 ? 8.222 32.435 -10.320 1.00 62.61 128 VAL A O 1
ATOM 931 N N . ILE A 1 129 ? 7.446 31.803 -12.331 1.00 41.89 129 ILE A N 1
ATOM 932 C CA . ILE A 1 129 ? 8.273 30.608 -12.337 1.00 39.35 129 ILE A CA 1
ATOM 933 C C . ILE A 1 129 ? 9.282 30.806 -13.424 1.00 38.58 129 ILE A C 1
ATOM 934 O O . ILE A 1 129 ? 8.959 31.376 -14.455 1.00 44.55 129 ILE A O 1
ATOM 939 N N . ASN A 1 130 ? 10.499 30.332 -13.181 1.00 52.67 130 ASN A N 1
ATOM 940 C CA . ASN A 1 130 ? 11.624 30.413 -14.125 1.00 61.62 130 ASN A CA 1
ATOM 941 C C . ASN A 1 130 ? 11.571 31.598 -15.097 1.00 60.91 130 ASN A C 1
ATOM 942 O O . ASN A 1 130 ? 11.921 31.468 -16.268 1.00 54.93 130 ASN A O 1
ATOM 947 N N . GLY A 1 131 ? 11.156 32.757 -14.594 1.00 62.64 131 GLY A N 1
ATOM 948 C CA . GLY A 1 131 ? 11.050 33.930 -15.438 1.00 64.81 131 GLY A CA 1
ATOM 949 C C . GLY A 1 131 ? 9.605 34.180 -15.831 1.00 67.78 131 GLY A C 1
ATOM 950 O O . GLY A 1 131 ? 9.078 35.270 -15.592 1.00 73.47 131 GLY A O 1
ATOM 951 N N . LYS A 1 132 ? 8.952 33.169 -16.402 1.00 67.44 132 LYS A N 1
ATOM 952 C CA . LYS A 1 132 ? 7.551 33.295 -16.828 1.00 70.29 132 LYS A CA 1
ATOM 953 C C . LYS A 1 132 ? 6.610 33.699 -15.700 1.00 61.31 132 LYS A C 1
ATOM 954 O O . LYS A 1 132 ? 6.875 33.469 -14.518 1.00 59.27 132 LYS A O 1
ATOM 960 N N . GLN A 1 133 ? 5.514 34.330 -16.084 1.00 55.13 133 GLN A N 1
ATOM 961 C CA . GLN A 1 133 ? 4.528 34.779 -15.128 1.00 57.90 133 GLN A CA 1
ATOM 962 C C . GLN A 1 133 ? 3.295 33.922 -15.373 1.00 58.59 133 GLN A C 1
ATOM 963 O O . GLN A 1 133 ? 2.960 33.619 -16.519 1.00 56.80 133 GLN A O 1
ATOM 969 N N . ARG A 1 134 ? 2.668 33.484 -14.286 1.00 62.13 134 ARG A N 1
ATOM 970 C CA . ARG A 1 134 ? 1.466 32.661 -14.341 1.00 59.08 134 ARG A CA 1
ATOM 971 C C . ARG A 1 134 ? 0.512 33.049 -13.188 1.00 59.50 134 ARG A C 1
ATOM 972 O O . ARG A 1 134 ? 0.778 33.961 -12.394 1.00 56.13 134 ARG A O 1
ATOM 980 N N . ASN A 1 135 ? -0.598 32.339 -13.095 1.00 58.09 135 ASN A N 1
ATOM 981 C CA . ASN A 1 135 ? -1.609 32.602 -12.084 1.00 53.73 135 ASN A CA 1
ATOM 982 C C . ASN A 1 135 ? -2.297 31.251 -11.900 1.00 46.13 135 ASN A C 1
ATOM 983 O O . ASN A 1 135 ? -2.156 30.359 -12.736 1.00 49.63 135 ASN A O 1
ATOM 988 N N . ALA A 1 136 ? -2.947 31.060 -10.764 1.00 43.27 136 ALA A N 1
ATOM 989 C CA . ALA A 1 136 ? -3.657 29.821 -10.484 1.00 39.75 136 ALA A CA 1
ATOM 990 C C . ALA A 1 136 ? -4.785 30.180 -9.544 1.00 36.42 136 ALA A C 1
ATOM 991 O O . ALA A 1 136 ? -4.756 31.248 -8.923 1.00 41.04 136 ALA A O 1
ATOM 993 N N . ARG A 1 137 ? -5.817 29.353 -9.508 1.00 31.70 137 ARG A N 1
ATOM 994 C CA . ARG A 1 137 ? -6.946 29.606 -8.615 1.00 49.20 137 ARG A CA 1
ATOM 995 C C . ARG A 1 137 ? -7.000 28.506 -7.529 1.00 51.62 137 ARG A C 1
ATOM 996 O O . ARG A 1 137 ? -7.485 28.713 -6.403 1.00 35.19 137 ARG A O 1
ATOM 1004 N N . ARG A 1 138 ? -6.481 27.336 -7.893 1.00 55.13 138 ARG A N 1
ATOM 1005 C CA . ARG A 1 138 ? -6.425 26.186 -7.010 1.00 47.54 138 ARG A CA 1
ATOM 1006 C C . ARG A 1 138 ? -4.965 25.742 -7.033 1.00 47.99 138 ARG A C 1
ATOM 1007 O O . ARG A 1 138 ? -4.333 25.663 -8.108 1.00 36.27 138 ARG A O 1
ATOM 1015 N N . LEU A 1 139 ? -4.431 25.506 -5.838 1.00 44.56 139 LEU A N 1
ATOM 1016 C CA . LEU A 1 139 ? -3.053 25.080 -5.641 1.00 38.36 139 LEU A CA 1
ATOM 1017 C C . LEU A 1 139 ? -3.051 23.682 -5.075 1.00 26.26 139 LEU A C 1
ATOM 1018 O O . LEU A 1 139 ? -3.834 23.364 -4.170 1.00 34.15 139 LEU A O 1
ATOM 1023 N N . ALA A 1 140 ? -2.167 22.852 -5.607 1.00 23.82 140 ALA A N 1
ATOM 1024 C CA . ALA A 1 140 ? -2.026 21.483 -5.155 1.00 30.66 140 ALA A CA 1
ATOM 1025 C C . ALA A 1 140 ? -0.635 21.420 -4.551 1.00 39.32 140 ALA A C 1
ATOM 1026 O O . ALA A 1 140 ? 0.351 21.479 -5.282 1.00 48.41 140 ALA A O 1
ATOM 1028 N N . MET A 1 141 ? -0.567 21.377 -3.221 1.00 37.77 141 MET A N 1
ATOM 1029 C CA . MET A 1 141 ? 0.695 21.332 -2.493 1.00 28.49 141 MET A CA 1
ATOM 1030 C C . MET A 1 141 ? 0.855 19.962 -1.874 1.00 22.33 141 MET A C 1
ATOM 1031 O O . MET A 1 141 ? 0.161 19.626 -0.919 1.00 35.68 141 MET A O 1
ATOM 1036 N N . ILE A 1 142 ? 1.751 19.168 -2.437 1.00 20.51 142 ILE A N 1
ATOM 1037 C CA . ILE A 1 142 ? 2.026 17.817 -1.969 1.00 17.05 142 ILE A CA 1
ATOM 1038 C C . ILE A 1 142 ? 3.477 17.846 -1.485 1.00 22.33 142 ILE A C 1
ATOM 1039 O O . ILE A 1 142 ? 4.385 18.162 -2.249 1.00 26.40 142 ILE A O 1
ATOM 1044 N N . CYS A 1 143 ? 3.693 17.469 -0.229 1.00 23.06 143 CYS A N 1
ATOM 1045 C CA . CYS A 1 143 ? 5.018 17.485 0.349 1.00 16.63 143 CYS A CA 1
ATOM 1046 C C . CYS A 1 143 ? 5.246 16.364 1.362 1.00 21.69 143 CYS A C 1
ATOM 1047 O O . CYS A 1 143 ? 4.318 15.629 1.718 1.00 24.35 143 CYS A O 1
ATOM 1050 N N . GLY A 1 144 ? 6.492 16.245 1.814 1.00 17.53 144 GLY A N 1
ATOM 1051 C CA . GLY A 1 144 ? 6.861 15.225 2.771 1.00 10.15 144 GLY A CA 1
ATOM 1052 C C . GLY A 1 144 ? 7.934 15.785 3.657 1.00 6.61 144 GLY A C 1
ATOM 1053 O O . GLY A 1 144 ? 8.771 16.551 3.166 1.00 5.98 144 GLY A O 1
ATOM 1054 N N . GLY A 1 145 ? 7.855 15.490 4.962 1.00 11.27 145 GLY A N 1
ATOM 1055 C CA . GLY A 1 145 ? 8.838 15.974 5.936 1.00 6.97 145 GLY A CA 1
ATOM 1056 C C . GLY A 1 145 ? 9.066 17.485 5.936 1.00 6.36 145 GLY A C 1
ATOM 1057 O O . GLY A 1 145 ? 8.103 18.244 5.840 1.00 32.83 145 GLY A O 1
ATOM 1058 N N . SER A 1 146 ? 10.311 17.938 6.070 1.00 21.57 146 SER A N 1
ATOM 1059 C CA . SER A 1 146 ? 10.591 19.383 6.035 1.00 14.15 146 SER A CA 1
ATOM 1060 C C . SER A 1 146 ? 10.312 19.992 4.673 1.00 15.76 146 SER A C 1
ATOM 1061 O O . SER A 1 146 ? 10.570 21.152 4.477 1.00 20.80 146 SER A O 1
ATOM 1064 N N . GLY A 1 147 ? 9.788 19.231 3.719 1.00 15.88 147 GLY A N 1
ATOM 1065 C CA . GLY A 1 147 ? 9.488 19.847 2.443 1.00 17.23 147 GLY A CA 1
ATOM 1066 C C . GLY A 1 147 ? 8.258 20.735 2.579 1.00 17.49 147 GLY A C 1
ATOM 1067 O O . GLY A 1 147 ? 7.749 21.247 1.582 1.00 17.80 147 GLY A O 1
ATOM 1068 N N . ILE A 1 148 ? 7.768 20.881 3.816 1.00 11.74 148 ILE A N 1
ATOM 1069 C CA . ILE A 1 148 ? 6.581 21.680 4.153 1.00 13.28 148 ILE A CA 1
ATOM 1070 C C . ILE A 1 148 ? 6.846 23.166 4.285 1.00 14.62 148 ILE A C 1
ATOM 1071 O O . ILE A 1 148 ? 5.941 23.973 4.076 1.00 15.62 148 ILE A O 1
ATOM 1076 N N . THR A 1 149 ? 8.068 23.530 4.653 1.00 18.05 149 THR A N 1
ATOM 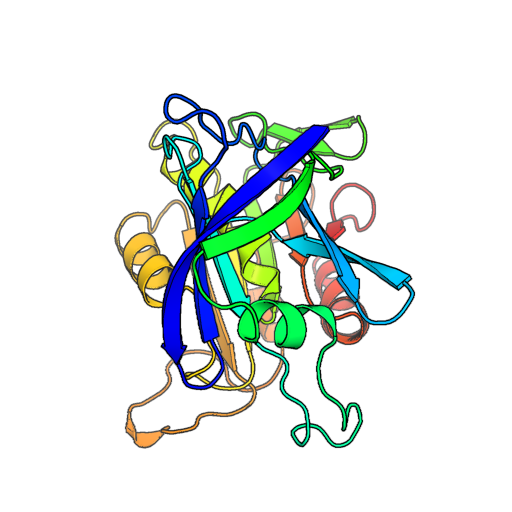1077 C CA . THR A 1 149 ? 8.393 24.939 4.849 1.00 11.72 149 THR A CA 1
ATOM 1078 C C . THR A 1 149 ? 8.197 25.779 3.598 1.00 14.69 149 THR A C 1
ATOM 1079 O O . THR A 1 149 ? 7.691 26.898 3.677 1.00 23.71 149 THR A O 1
ATOM 1083 N N . PRO A 1 150 ? 8.615 25.286 2.435 1.00 17.86 150 PRO A N 1
ATOM 1084 C CA . PRO A 1 150 ? 8.376 26.130 1.274 1.00 10.56 150 PRO A CA 1
ATOM 1085 C C . PRO A 1 150 ? 6.878 26.394 1.135 1.00 10.26 150 PRO A C 1
ATOM 1086 O O . PRO A 1 150 ? 6.456 27.512 0.881 1.00 13.51 150 PRO A O 1
ATOM 1090 N N . MET A 1 151 ? 6.073 25.346 1.355 1.00 27.25 151 MET A N 1
ATOM 1091 C CA . MET A 1 151 ? 4.609 25.419 1.233 1.00 19.61 151 MET A CA 1
ATOM 1092 C C . MET A 1 151 ? 4.009 26.325 2.305 1.00 19.24 151 MET A C 1
ATOM 1093 O O . MET A 1 151 ? 3.180 27.174 2.026 1.00 26.47 151 MET A O 1
ATOM 1098 N N . TYR A 1 152 ? 4.449 26.158 3.536 1.00 21.94 152 TYR A N 1
ATOM 1099 C CA . TYR A 1 152 ? 3.962 26.967 4.655 1.00 17.99 152 TYR A CA 1
ATOM 1100 C C . TYR A 1 152 ? 4.244 28.478 4.475 1.00 21.23 152 TYR A C 1
ATOM 1101 O O . TYR A 1 152 ? 3.623 29.310 5.126 1.00 34.32 152 TYR A O 1
ATOM 1110 N N . GLN A 1 153 ? 5.168 28.827 3.586 1.00 22.28 153 GLN A N 1
ATOM 1111 C CA . GLN A 1 153 ? 5.537 30.221 3.321 1.00 21.69 153 GLN A CA 1
ATOM 1112 C C . GLN A 1 153 ? 4.409 30.806 2.471 1.00 32.03 153 GLN A C 1
ATOM 1113 O O . GLN A 1 153 ? 3.886 31.881 2.783 1.00 42.71 153 GLN A O 1
ATOM 1119 N N . ILE A 1 154 ? 4.019 30.085 1.416 1.00 31.62 154 ILE A N 1
ATOM 1120 C CA . ILE A 1 154 ? 2.947 30.535 0.531 1.00 22.67 154 ILE A CA 1
ATOM 1121 C C . ILE A 1 154 ? 1.633 30.549 1.309 1.00 22.45 154 ILE A C 1
ATOM 1122 O O . ILE A 1 154 ? 0.886 31.521 1.288 1.00 20.21 154 ILE A O 1
ATOM 1127 N N . ILE A 1 155 ? 1.360 29.456 2.000 1.00 23.35 155 ILE A N 1
ATOM 1128 C CA . ILE A 1 155 ? 0.152 29.363 2.807 1.00 26.53 155 ILE A CA 1
ATOM 1129 C C . ILE A 1 155 ? 0.024 30.590 3.718 1.00 23.99 155 ILE A C 1
ATOM 1130 O O . ILE A 1 155 ? -1.033 31.206 3.779 1.00 33.49 155 ILE A O 1
ATOM 1135 N N . GLN A 1 156 ? 1.110 30.984 4.368 1.00 16.98 156 GLN A N 1
ATOM 1136 C CA . GLN A 1 156 ? 1.064 32.124 5.271 1.00 22.83 156 GLN A CA 1
ATOM 1137 C C . GLN A 1 156 ? 0.812 33.417 4.523 1.00 16.08 156 GLN A C 1
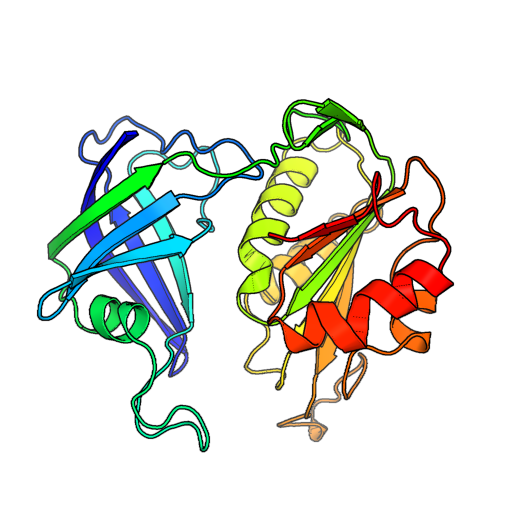ATOM 1138 O O . GLN A 1 156 ? 0.076 34.286 4.982 1.00 19.71 156 GLN A O 1
ATOM 1144 N N . ALA A 1 157 ? 1.415 33.520 3.344 1.00 35.54 157 ALA A N 1
ATOM 1145 C CA . ALA A 1 157 ? 1.274 34.684 2.468 1.00 20.77 157 ALA A CA 1
ATOM 1146 C C . ALA A 1 157 ? -0.193 34.871 2.085 1.00 30.20 157 ALA A C 1
ATOM 1147 O O . ALA A 1 157 ? -0.808 35.874 2.433 1.00 35.97 157 ALA A O 1
ATOM 1149 N N . VAL A 1 158 ? -0.748 33.872 1.396 1.00 38.37 158 VAL A N 1
ATOM 1150 C CA . VAL A 1 158 ? -2.138 33.895 0.927 1.00 33.73 158 VAL A CA 1
ATOM 1151 C C . VAL A 1 158 ? -3.081 34.287 2.040 1.00 29.40 158 VAL A C 1
ATOM 1152 O O . VAL A 1 158 ? -3.755 35.302 1.940 1.00 30.14 158 VAL A O 1
ATOM 1156 N N . LEU A 1 159 ? -3.075 33.526 3.126 1.00 31.25 159 LEU A N 1
ATOM 1157 C CA . LEU A 1 159 ? -3.937 33.832 4.259 1.00 29.16 159 LEU A CA 1
ATOM 1158 C C . LEU A 1 159 ? -3.677 35.212 4.823 1.00 18.85 159 LEU A C 1
ATOM 1159 O O . LEU A 1 159 ? -4.594 35.849 5.338 1.00 37.55 159 LEU A O 1
ATOM 1164 N N . ARG A 1 160 ? -2.446 35.696 4.735 1.00 23.27 160 ARG A N 1
ATOM 1165 C CA . ARG A 1 160 ? -2.191 37.041 5.258 1.00 35.80 160 ARG A CA 1
ATOM 1166 C C . ARG A 1 160 ? -2.953 38.053 4.408 1.00 36.31 160 ARG A C 1
ATOM 1167 O O . ARG A 1 160 ? -3.574 38.977 4.930 1.00 47.55 160 ARG A O 1
ATOM 1175 N N . ASP A 1 161 ? -2.924 37.840 3.096 1.00 38.77 161 ASP A N 1
ATOM 1176 C CA . ASP A 1 161 ? -3.625 38.679 2.136 1.00 28.44 161 ASP A CA 1
ATOM 1177 C C . ASP A 1 161 ? -5.105 38.272 2.084 1.00 38.34 161 ASP A C 1
ATOM 1178 O O . ASP A 1 161 ? -5.702 38.217 1.008 1.00 43.49 161 ASP A O 1
ATOM 1183 N N . GLN A 1 162 ? -5.700 37.967 3.232 1.00 35.77 162 GLN A N 1
ATOM 1184 C CA . GLN A 1 162 ? -7.092 37.581 3.248 1.00 31.72 162 GLN A CA 1
ATOM 1185 C C . GLN A 1 162 ? -7.924 38.762 3.721 1.00 49.89 162 GLN A C 1
ATOM 1186 O O . GLN A 1 162 ? -7.450 39.564 4.534 1.00 53.27 162 GLN A O 1
ATOM 1192 N N . PRO A 1 163 ? -9.169 38.906 3.197 1.00 59.88 163 PRO A N 1
ATOM 1193 C CA . PRO A 1 163 ? -9.843 38.045 2.204 1.00 55.42 163 PRO A CA 1
ATOM 1194 C C . PRO A 1 163 ? -9.748 38.426 0.709 1.00 36.46 163 PRO A C 1
ATOM 1195 O O . PRO A 1 163 ? -10.533 37.956 -0.096 1.00 25.15 163 PRO A O 1
ATOM 1199 N N . GLU A 1 164 ? -8.776 39.234 0.324 1.00 29.28 164 GLU A N 1
ATOM 1200 C CA . GLU A 1 164 ? -8.665 39.612 -1.074 1.00 34.65 164 GLU A CA 1
ATOM 1201 C C . GLU A 1 164 ? -8.023 38.519 -1.920 1.00 45.53 164 GLU A C 1
ATOM 1202 O O . GLU A 1 164 ? -8.519 38.182 -3.005 1.00 40.22 164 GLU A O 1
ATOM 1208 N N . ASP A 1 165 ? -6.930 37.954 -1.410 1.00 56.21 165 ASP A N 1
ATOM 1209 C CA . ASP A 1 165 ? -6.199 36.890 -2.090 1.00 56.47 165 ASP A CA 1
ATOM 1210 C C . ASP A 1 165 ? -6.834 35.562 -1.749 1.00 58.84 165 ASP A C 1
ATOM 1211 O O . ASP A 1 165 ? -6.275 34.775 -0.995 1.00 63.89 165 ASP A O 1
ATOM 1216 N N . HIS A 1 166 ? -7.993 35.293 -2.325 1.00 57.11 166 HIS A N 1
ATOM 1217 C CA . HIS A 1 166 ? -8.637 34.040 -2.031 1.00 46.55 166 HIS A CA 1
ATOM 1218 C C . HIS A 1 166 ? -8.218 32.897 -2.935 1.00 52.90 166 HIS A C 1
ATOM 1219 O O . HIS A 1 166 ? -9.039 32.374 -3.695 1.00 53.97 166 HIS A O 1
ATOM 1226 N N . THR A 1 167 ? -6.924 32.555 -2.881 1.00 46.67 167 THR A N 1
ATOM 1227 C CA . THR A 1 167 ? -6.378 31.441 -3.659 1.00 41.67 167 THR A CA 1
ATOM 1228 C C . THR A 1 167 ? -6.733 30.191 -2.866 1.00 36.56 167 THR A C 1
ATOM 1229 O O . THR A 1 167 ? -6.669 30.190 -1.636 1.00 56.19 167 THR A O 1
ATOM 1233 N N . GLU A 1 168 ? -7.152 29.151 -3.574 1.00 45.84 168 GLU A N 1
ATOM 1234 C CA . GLU A 1 168 ? -7.553 27.881 -2.971 1.00 40.09 168 GLU A CA 1
ATOM 1235 C C . GLU A 1 168 ? -6.373 26.912 -2.883 1.00 31.75 168 GLU A C 1
ATOM 1236 O O . GLU A 1 168 ? -5.763 26.566 -3.891 1.00 34.46 168 GLU A O 1
ATOM 1242 N N . MET A 1 169 ? -6.085 26.438 -1.682 1.00 32.39 169 MET A N 1
ATOM 1243 C CA . MET A 1 169 ? -4.975 25.519 -1.467 1.00 32.35 169 MET A CA 1
ATOM 1244 C C . MET A 1 169 ? -5.407 24.126 -0.960 1.00 36.46 169 MET A C 1
ATOM 1245 O O . MET A 1 169 ? -6.261 23.976 -0.055 1.00 31.22 169 MET A O 1
ATOM 1250 N N . HIS A 1 170 ? -4.806 23.109 -1.563 1.00 26.13 170 HIS A N 1
ATOM 1251 C CA . HIS A 1 170 ? -5.066 21.734 -1.191 1.00 23.33 170 HIS A CA 1
ATOM 1252 C C . HIS A 1 170 ? -3.726 21.140 -0.872 1.00 25.87 170 HIS A C 1
ATOM 1253 O O . HIS A 1 170 ? -2.874 20.950 -1.753 1.00 20.78 170 HIS A O 1
ATOM 1260 N N . L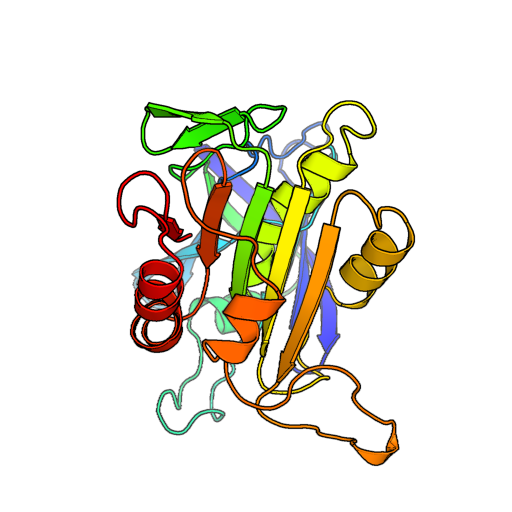EU A 1 171 ? -3.521 20.895 0.410 1.00 27.69 171 LEU A N 1
ATOM 1261 C CA . LEU A 1 171 ? -2.283 20.323 0.897 1.00 33.03 171 LEU A CA 1
ATOM 1262 C C . LEU A 1 171 ? -2.379 18.820 1.266 1.00 38.91 171 LEU A C 1
ATOM 1263 O O . LEU A 1 171 ? -3.303 18.395 1.972 1.00 35.44 171 LEU A O 1
ATOM 1268 N N . VAL A 1 172 ? -1.444 18.018 0.755 1.00 45.83 172 VAL A N 1
ATOM 1269 C CA . VAL A 1 172 ? -1.340 16.581 1.072 1.00 35.46 172 VAL A CA 1
ATOM 1270 C C . VAL A 1 172 ? 0.035 16.533 1.750 1.00 30.79 172 VAL A C 1
ATOM 1271 O O . VAL A 1 172 ? 1.064 16.708 1.080 1.00 21.76 172 VAL A O 1
ATOM 1275 N N . TYR A 1 173 ? 0.029 16.428 3.078 1.00 18.69 173 TYR A N 1
ATOM 1276 C CA . TYR A 1 173 ? 1.256 16.387 3.867 1.00 8.87 173 TYR A CA 1
ATOM 1277 C C . TYR A 1 173 ? 1.578 14.956 4.336 1.00 10.50 173 TYR A C 1
ATOM 1278 O O . TYR A 1 173 ? 0.947 14.425 5.255 1.00 20.79 173 TYR A O 1
ATOM 1287 N N . ALA A 1 174 ? 2.570 14.332 3.707 1.00 14.80 174 ALA A N 1
ATOM 1288 C CA . ALA A 1 174 ? 2.968 12.952 4.047 1.00 16.34 174 ALA A CA 1
ATOM 1289 C C . ALA A 1 174 ? 4.140 12.816 5.039 1.00 17.05 174 ALA A C 1
ATOM 1290 O O . ALA A 1 174 ? 5.121 13.568 4.983 1.00 23.47 174 ALA A O 1
ATOM 1292 N N . ASN A 1 175 ? 4.054 11.849 5.945 1.00 13.09 175 ASN A N 1
ATOM 1293 C CA . ASN A 1 175 ? 5.134 11.630 6.913 1.00 21.04 175 ASN A CA 1
ATOM 1294 C C . ASN A 1 175 ? 5.296 10.157 7.298 1.00 24.76 175 ASN A C 1
ATOM 1295 O O . ASN A 1 175 ? 4.909 9.268 6.539 1.00 41.20 175 ASN A O 1
ATOM 1300 N N . ARG A 1 176 ? 5.885 9.880 8.451 1.00 26.41 176 ARG A N 1
ATOM 1301 C CA . ARG A 1 176 ? 6.104 8.500 8.864 1.00 26.03 176 ARG A CA 1
ATOM 1302 C C . ARG A 1 176 ? 5.420 8.187 10.184 1.00 29.19 176 ARG A C 1
ATOM 1303 O O . ARG A 1 176 ? 5.103 7.032 10.488 1.00 24.98 176 ARG A O 1
ATOM 1311 N N . THR A 1 177 ? 5.137 9.236 10.938 1.00 31.67 177 THR A N 1
ATOM 1312 C CA . THR A 1 177 ? 4.536 9.098 12.241 1.00 16.28 177 THR A CA 1
ATOM 1313 C C . THR A 1 177 ? 3.783 10.387 12.570 1.00 25.27 177 THR A C 1
ATOM 1314 O O . THR A 1 177 ? 4.044 11.434 11.987 1.00 20.69 177 THR A O 1
ATOM 1318 N N . GLU A 1 178 ? 2.785 10.294 13.435 1.00 31.95 178 GLU A N 1
ATOM 1319 C CA . GLU A 1 178 ? 2.047 11.482 13.821 1.00 34.85 178 GLU A CA 1
ATOM 1320 C C . GLU A 1 178 ? 2.943 12.360 14.698 1.00 29.78 178 GLU A C 1
ATOM 1321 O O . GLU A 1 178 ? 2.702 13.553 14.824 1.00 49.41 178 GLU A O 1
ATOM 1327 N N . ASP A 1 179 ? 3.947 11.772 15.337 1.00 20.87 179 ASP A N 1
ATOM 1328 C CA . ASP A 1 179 ? 4.879 12.567 16.126 1.00 20.29 179 ASP A CA 1
ATOM 1329 C C . ASP A 1 179 ? 5.906 13.212 15.185 1.00 14.91 179 ASP A C 1
ATOM 1330 O O . ASP A 1 179 ? 6.927 13.711 15.629 1.00 20.05 179 ASP A O 1
ATOM 1335 N N . ASP A 1 180 ? 5.629 13.200 13.882 1.00 27.66 180 ASP A N 1
ATOM 1336 C CA . ASP A 1 180 ? 6.534 13.771 12.881 1.00 7.13 180 ASP A CA 1
ATOM 1337 C C . ASP A 1 180 ? 5.898 14.857 12.011 1.00 20.49 180 ASP A C 1
ATOM 1338 O O . ASP A 1 180 ? 6.569 15.416 11.145 1.00 35.60 180 ASP A O 1
ATOM 1343 N N . ILE A 1 181 ? 4.602 15.116 12.179 1.00 23.89 181 ILE A N 1
ATOM 1344 C CA . ILE A 1 181 ? 3.948 16.150 11.385 1.00 17.79 181 ILE A CA 1
ATOM 1345 C C . ILE A 1 181 ? 4.584 17.436 11.905 1.00 20.20 181 ILE A C 1
ATOM 1346 O O . ILE A 1 181 ? 4.472 17.747 13.095 1.00 34.81 181 ILE A O 1
ATOM 1351 N N . LEU A 1 182 ? 5.259 18.177 11.035 1.00 25.88 182 LEU A N 1
ATOM 1352 C CA . LEU A 1 182 ? 5.920 19.396 11.476 1.00 25.17 182 LEU A CA 1
ATOM 1353 C C . LEU A 1 182 ? 5.042 20.546 11.973 1.00 36.59 182 LEU A C 1
ATOM 1354 O O . LEU A 1 182 ? 4.740 20.632 13.161 1.00 65.16 182 LEU A O 1
ATOM 1359 N N . LEU A 1 183 ? 4.591 21.415 11.086 1.00 22.70 183 LEU A N 1
ATOM 1360 C CA . LEU A 1 183 ? 3.796 22.551 11.528 1.00 21.57 183 LEU A CA 1
ATOM 1361 C C . LEU A 1 183 ? 2.324 22.160 11.655 1.00 26.94 183 LEU A C 1
ATOM 1362 O O . LEU A 1 183 ? 1.449 22.825 11.116 1.00 45.89 183 LEU A O 1
ATOM 1367 N N . ARG A 1 184 ? 2.059 21.129 12.454 1.00 32.84 184 ARG A N 1
ATOM 1368 C CA . ARG A 1 184 ? 0.707 20.579 12.666 1.00 32.03 184 ARG A CA 1
ATOM 1369 C C . ARG A 1 184 ? -0.315 21.551 13.238 1.00 37.36 184 ARG A C 1
ATOM 1370 O O . ARG A 1 184 ? -1.295 21.880 12.581 1.00 46.88 184 ARG A O 1
ATOM 1378 N N . ASP A 1 185 ? -0.073 22.002 14.467 1.00 28.94 185 ASP A N 1
ATOM 1379 C CA . ASP A 1 185 ? -0.971 22.914 15.156 1.00 26.50 185 ASP A CA 1
ATOM 1380 C C . ASP A 1 185 ? -1.223 24.123 14.290 1.00 25.33 185 ASP A C 1
ATOM 1381 O O . ASP A 1 185 ? -2.353 24.524 14.113 1.00 25.81 185 ASP A O 1
ATOM 1386 N N . GLU A 1 186 ? -0.157 24.702 13.756 1.00 31.62 186 GLU A N 1
ATOM 1387 C CA . GLU A 1 186 ? -0.265 25.875 12.891 1.00 23.16 186 GLU A CA 1
ATOM 1388 C C . GLU A 1 186 ? -1.233 25.583 11.758 1.00 19.19 186 GLU A C 1
ATOM 1389 O O . GLU A 1 186 ? -2.155 26.353 11.506 1.00 34.24 186 GLU A O 1
ATOM 1395 N N . LEU A 1 187 ? -1.033 24.449 11.098 1.00 14.96 187 LEU A N 1
ATOM 1396 C CA . LEU A 1 187 ? -1.868 24.057 9.978 1.00 20.63 187 LEU A CA 1
ATOM 1397 C C . LEU A 1 187 ? -3.299 23.732 10.391 1.00 26.38 187 LEU A C 1
ATOM 1398 O O . LEU A 1 187 ? -4.241 24.103 9.690 1.00 27.79 187 LEU A O 1
ATOM 1403 N N . ASP A 1 188 ? -3.456 23.028 11.511 1.00 24.30 188 ASP A N 1
ATOM 1404 C CA . ASP A 1 188 ? -4.771 22.667 12.041 1.00 24.67 188 ASP A CA 1
ATOM 1405 C C . ASP A 1 188 ? -5.551 23.945 12.411 1.00 35.81 188 ASP A C 1
ATOM 1406 O O . ASP A 1 188 ? -6.760 24.041 12.207 1.00 35.23 188 ASP A O 1
ATOM 1411 N N . ARG A 1 189 ? -4.833 24.874 13.039 1.00 44.37 189 ARG A N 1
ATOM 1412 C CA . ARG A 1 189 ? -5.327 26.162 13.521 1.00 34.42 189 ARG A CA 1
ATOM 1413 C C . ARG A 1 189 ? -5.828 26.979 12.341 1.00 24.13 189 ARG A C 1
ATOM 1414 O O . ARG A 1 189 ? -6.914 27.543 12.373 1.00 31.19 189 ARG A O 1
ATOM 1422 N N . TRP A 1 190 ? -5.051 27.028 11.274 1.00 26.62 190 TRP A N 1
ATOM 1423 C CA . TRP A 1 190 ? -5.499 27.764 10.106 1.00 23.82 190 TRP A CA 1
ATOM 1424 C C . TRP A 1 190 ? -6.656 27.087 9.446 1.00 17.07 190 TRP A C 1
ATOM 1425 O O . TRP A 1 190 ? -7.646 27.734 9.140 1.00 37.97 190 TRP A O 1
ATOM 1436 N N . ALA A 1 191 ? -6.519 25.794 9.183 1.00 30.92 191 ALA A N 1
ATOM 1437 C CA . ALA A 1 191 ? -7.570 25.015 8.530 1.00 31.60 191 ALA A CA 1
ATOM 1438 C C . ALA A 1 191 ? -8.940 25.298 9.122 1.00 32.40 191 ALA A C 1
ATOM 1439 O O . ALA A 1 191 ? -9.930 25.304 8.397 1.00 42.52 191 ALA A O 1
ATOM 1441 N N . ALA A 1 192 ? -8.988 25.525 10.440 1.00 38.34 192 ALA A N 1
ATOM 1442 C CA . ALA A 1 192 ? -10.237 25.813 11.146 1.00 28.28 192 ALA A CA 1
ATOM 1443 C C . ALA A 1 192 ? -10.737 27.196 10.787 1.00 26.33 192 ALA A C 1
ATOM 1444 O O . ALA A 1 192 ? -11.923 27.386 10.556 1.00 29.82 192 ALA A O 1
ATOM 1446 N N . GLU A 1 193 ? -9.819 28.151 10.714 1.00 33.38 193 GLU A N 1
ATOM 1447 C CA . GLU A 1 193 ? -10.157 29.526 10.372 1.00 38.72 193 GLU A CA 1
ATOM 1448 C C . GLU A 1 193 ? -10.499 29.801 8.907 1.00 34.39 193 GLU A C 1
ATOM 1449 O O . GLU A 1 193 ? -11.470 30.505 8.623 1.00 41.86 193 GLU A O 1
ATOM 1455 N N . TYR A 1 194 ? -9.753 29.223 7.973 1.00 31.45 194 TYR A N 1
ATOM 1456 C CA . TYR A 1 194 ? -9.990 29.503 6.556 1.00 31.91 194 TYR A CA 1
ATOM 1457 C C . TYR A 1 194 ? -10.453 28.320 5.696 1.00 36.35 194 TYR A C 1
ATOM 1458 O O . TYR A 1 194 ? -9.948 28.121 4.579 1.00 20.65 194 TYR A O 1
ATOM 1467 N N . PRO A 1 195 ? -11.474 27.567 6.166 1.00 38.35 195 PRO A N 1
ATOM 1468 C CA . PRO A 1 195 ? -12.006 26.408 5.442 1.00 33.61 195 PRO A CA 1
ATOM 1469 C C . PRO A 1 195 ? -12.114 26.591 3.952 1.00 21.03 195 PRO A C 1
ATOM 1470 O O . PRO A 1 195 ? -11.837 25.673 3.195 1.00 29.47 195 PRO A O 1
ATOM 1474 N N . ASP A 1 196 ? -12.506 27.782 3.535 1.00 25.54 196 ASP A N 1
ATOM 1475 C CA . ASP A 1 196 ? -12.686 28.067 2.114 1.00 36.13 196 ASP A CA 1
ATOM 1476 C C . ASP A 1 196 ? -11.378 28.143 1.359 1.00 34.88 196 ASP A C 1
ATOM 1477 O O . ASP A 1 196 ? -11.275 27.671 0.238 1.00 43.29 196 ASP A O 1
ATOM 1482 N N . ARG A 1 197 ? -10.366 28.698 2.008 1.00 43.55 197 ARG A N 1
ATOM 1483 C CA . ARG A 1 197 ? -9.038 28.859 1.420 1.00 44.17 197 ARG A CA 1
ATOM 1484 C C . ARG A 1 197 ? -8.131 27.617 1.359 1.00 43.81 197 ARG A C 1
ATOM 1485 O O . ARG A 1 197 ? -7.598 27.271 0.294 1.00 27.75 197 ARG A O 1
ATOM 1493 N N . LEU A 1 198 ? -7.951 26.972 2.516 1.00 38.60 198 LEU A N 1
ATOM 1494 C CA . LEU A 1 198 ? -7.045 25.832 2.668 1.00 37.32 198 LEU A CA 1
ATOM 1495 C C . LEU A 1 198 ? -7.638 24.514 3.161 1.00 36.58 198 LEU A C 1
ATOM 1496 O O . LEU A 1 198 ? -8.338 24.453 4.185 1.00 37.46 198 LEU A O 1
ATOM 1501 N N . LYS A 1 199 ? -7.235 23.440 2.496 1.00 32.22 199 LYS A N 1
ATOM 1502 C CA . LYS A 1 199 ? -7.676 22.102 2.861 1.00 28.99 199 LYS A CA 1
ATOM 1503 C C . LYS A 1 199 ? -6.399 21.314 3.199 1.00 30.33 199 LYS A C 1
ATOM 1504 O O . LYS A 1 199 ? -5.425 21.301 2.433 1.00 23.50 199 LYS A O 1
ATOM 1510 N N . VAL A 1 200 ? -6.413 20.691 4.373 1.00 29.95 200 VAL A N 1
ATOM 1511 C CA . VAL A 1 200 ? -5.294 19.935 4.913 1.00 18.84 200 VAL A CA 1
ATOM 1512 C C . VAL A 1 200 ? -5.625 18.446 5.058 1.00 24.42 200 VAL A C 1
ATOM 1513 O O . VAL A 1 200 ? -6.703 18.083 5.546 1.00 31.80 200 VAL A O 1
ATOM 1517 N N . TRP A 1 201 ? -4.690 17.589 4.670 1.00 15.73 201 TRP A N 1
ATOM 1518 C CA . TRP A 1 201 ? -4.885 16.156 4.756 1.00 13.15 201 TRP A CA 1
ATOM 1519 C C . TRP A 1 201 ? -3.523 15.546 5.053 1.00 20.05 201 TRP A C 1
ATOM 1520 O O . TRP A 1 201 ? -2.581 15.785 4.312 1.00 33.54 201 TRP A O 1
ATOM 1531 N N . TYR A 1 202 ? -3.407 14.791 6.140 1.00 19.39 202 TYR A N 1
ATOM 1532 C CA . TYR A 1 202 ? -2.138 14.150 6.500 1.00 19.86 202 TYR A CA 1
ATOM 1533 C C . TYR A 1 202 ? -2.165 12.674 6.086 1.00 23.24 202 TYR A C 1
ATOM 1534 O O . TYR A 1 202 ? -3.223 12.062 5.984 1.00 23.10 202 TYR A O 1
ATOM 1543 N N . VAL A 1 203 ? -0.980 12.107 5.878 1.00 27.55 203 VAL A N 1
ATOM 1544 C CA . VAL A 1 203 ? -0.809 10.702 5.521 1.00 10.06 203 VAL A CA 1
ATOM 1545 C C . VAL A 1 203 ? 0.365 10.259 6.354 1.00 13.05 203 VAL A C 1
ATOM 1546 O O . VAL A 1 203 ? 1.343 11.010 6.506 1.00 20.48 203 VAL A O 1
ATOM 1550 N N . ILE A 1 204 ? 0.297 9.079 6.955 1.00 18.69 204 ILE A N 1
ATOM 1551 C CA . ILE A 1 204 ? 1.443 8.657 7.754 1.00 17.13 204 ILE A CA 1
ATOM 1552 C C . ILE A 1 204 ? 1.751 7.192 7.638 1.00 16.19 204 ILE A C 1
ATOM 1553 O O . ILE A 1 204 ? 0.858 6.377 7.792 1.00 32.06 204 ILE A O 1
ATOM 1558 N N . ASP A 1 205 ? 3.026 6.872 7.382 1.00 26.05 205 ASP A N 1
ATOM 1559 C CA . ASP A 1 205 ? 3.497 5.492 7.254 1.00 24.18 205 ASP A CA 1
ATOM 1560 C C . ASP A 1 205 ? 3.077 4.589 8.397 1.00 17.89 205 ASP A C 1
ATOM 1561 O O . ASP A 1 205 ? 2.756 3.431 8.155 1.00 35.86 205 ASP A O 1
ATOM 1566 N N . GLN A 1 206 ? 3.055 5.118 9.624 1.00 19.35 206 GLN A N 1
ATOM 1567 C CA . GLN A 1 206 ? 2.668 4.342 10.805 1.00 12.78 206 GLN A CA 1
ATOM 1568 C C . GLN A 1 206 ? 1.909 5.157 11.826 1.00 16.60 206 GLN A C 1
ATOM 1569 O O . GLN A 1 206 ? 2.128 6.349 11.960 1.00 26.49 206 GLN A O 1
ATOM 1575 N N . VAL A 1 207 ? 1.066 4.500 12.608 1.00 21.31 207 VAL A N 1
ATOM 1576 C CA . VAL A 1 207 ? 0.318 5.197 13.636 1.00 18.57 207 VAL A CA 1
ATOM 1577 C C . VAL A 1 207 ? 0.873 4.826 15.002 1.00 14.25 207 VAL A C 1
ATOM 1578 O O . VAL A 1 207 ? 0.513 3.815 15.567 1.00 14.43 207 VAL A O 1
ATOM 1582 N N . LYS A 1 208 ? 1.801 5.624 15.511 1.00 20.88 208 LYS A N 1
ATOM 1583 C CA . LYS A 1 208 ? 2.382 5.341 16.818 1.00 30.64 208 LYS A CA 1
ATOM 1584 C C . LYS A 1 208 ? 1.392 5.042 17.954 1.00 35.07 208 LYS A C 1
ATOM 1585 O O . LYS A 1 208 ? 1.581 4.072 18.683 1.00 42.30 208 LYS A O 1
ATOM 1591 N N . ARG A 1 209 ? 0.353 5.863 18.113 1.00 32.82 209 ARG A N 1
ATOM 1592 C CA . ARG A 1 209 ? -0.644 5.649 19.168 1.00 22.28 209 ARG A CA 1
ATOM 1593 C C . ARG A 1 209 ? -2.061 5.579 18.594 1.00 35.44 209 ARG A C 1
ATOM 1594 O O . ARG A 1 209 ? -2.910 6.392 18.965 1.00 33.00 209 ARG A O 1
ATOM 1602 N N . PRO A 1 210 ? -2.371 4.547 17.774 1.00 45.66 210 PRO A N 1
ATOM 1603 C CA . PRO A 1 210 ? -3.697 4.362 17.145 1.00 47.90 210 PRO A CA 1
ATOM 1604 C C . PRO A 1 210 ? -4.874 4.403 18.119 1.00 45.97 210 PRO A C 1
ATOM 1605 O O . PRO A 1 210 ? -6.002 4.709 17.744 1.00 39.50 210 PRO A O 1
ATOM 1609 N N . GLU A 1 211 ? -4.593 4.075 19.372 1.00 43.72 211 GLU A N 1
ATOM 1610 C CA . GLU A 1 211 ? -5.591 4.093 20.432 1.00 41.93 211 GLU A CA 1
ATOM 1611 C C . GLU A 1 211 ? -6.324 5.423 20.432 1.00 38.79 211 GLU A C 1
ATOM 1612 O O . GLU A 1 211 ? -7.544 5.460 20.579 1.00 47.70 211 GLU A O 1
ATOM 1618 N N . GLU A 1 212 ? -5.565 6.511 20.261 1.00 46.85 212 GLU A N 1
ATOM 1619 C CA . GLU A 1 212 ? -6.109 7.880 20.235 1.00 40.10 212 GLU A CA 1
ATOM 1620 C C . GLU A 1 212 ? -6.949 8.136 19.012 1.00 30.37 212 GLU A C 1
ATOM 1621 O O . GLU A 1 212 ? -7.565 9.176 18.915 1.00 37.23 212 GLU A O 1
ATOM 1627 N N . GLY A 1 213 ? -6.872 7.244 18.031 1.00 40.98 213 GLY A N 1
ATOM 1628 C CA . GLY A 1 213 ? -7.679 7.372 16.827 1.00 40.43 213 GLY A CA 1
ATOM 1629 C C . GLY A 1 213 ? -7.216 8.350 15.767 1.00 29.28 213 GLY A C 1
ATOM 1630 O O . GLY A 1 213 ? -7.590 9.518 15.780 1.00 32.99 213 GLY A O 1
ATOM 1631 N N . TRP A 1 214 ? -6.390 7.861 14.850 1.00 29.10 214 TRP A N 1
ATOM 1632 C CA . TRP A 1 214 ? -5.873 8.656 13.745 1.00 18.35 214 TRP A CA 1
ATOM 1633 C C . TRP A 1 214 ? -7.013 8.666 12.728 1.00 11.20 214 TRP A C 1
ATOM 1634 O O . TRP A 1 214 ? -7.479 7.602 12.333 1.00 17.61 214 TRP A O 1
ATOM 1645 N N . LYS A 1 215 ? -7.456 9.851 12.304 1.00 21.56 215 LYS A N 1
ATOM 1646 C CA . LYS A 1 215 ? -8.569 9.962 11.342 1.00 30.57 215 LYS A CA 1
ATOM 1647 C C . LYS A 1 215 ? -8.236 10.270 9.885 1.00 21.25 215 LYS A C 1
ATOM 1648 O O . LYS A 1 215 ? -9.139 10.494 9.091 1.00 24.14 215 LYS A O 1
ATOM 1654 N N . TYR A 1 216 ? -6.954 10.329 9.550 1.00 23.35 216 TYR A N 1
ATOM 1655 C CA . TYR A 1 216 ? -6.517 10.639 8.184 1.00 28.18 216 TYR A CA 1
ATOM 1656 C C . TYR A 1 216 ? -5.996 9.350 7.569 1.00 24.75 216 TYR A C 1
ATOM 1657 O O . TYR A 1 216 ? -6.219 8.287 8.137 1.00 48.53 216 TYR A O 1
ATOM 1666 N N . SER A 1 217 ? -5.285 9.434 6.449 1.00 2.58 217 SER A N 1
ATOM 1667 C CA . SER A 1 217 ? -4.778 8.260 5.777 1.00 2.00 217 SER A CA 1
ATOM 1668 C C . SER A 1 217 ? -3.574 7.672 6.445 1.00 2.00 217 SER A C 1
ATOM 1669 O O . SER A 1 217 ? -2.760 8.379 7.029 1.00 15.04 217 SER A O 1
ATOM 1672 N N . VAL A 1 218 ? -3.395 6.368 6.243 1.00 17.09 218 VAL A N 1
ATOM 1673 C CA . VAL A 1 218 ? -2.254 5.654 6.789 1.00 23.64 218 VAL A CA 1
ATOM 1674 C C . VAL A 1 218 ? -1.508 5.024 5.626 1.00 18.37 218 VAL A C 1
ATOM 1675 O O . VAL A 1 218 ? -2.117 4.486 4.707 1.00 12.53 218 VAL A O 1
ATOM 1679 N N . GLY A 1 219 ? -0.191 5.179 5.632 1.00 16.40 219 GLY A N 1
ATOM 1680 C CA . GLY A 1 219 ? 0.619 4.607 4.581 1.00 23.23 219 GLY A CA 1
ATOM 1681 C C . GLY A 1 219 ? 1.323 5.655 3.768 1.00 16.99 219 GLY A C 1
ATOM 1682 O O . GLY A 1 219 ? 1.777 6.660 4.309 1.00 28.22 219 GLY A O 1
ATOM 1683 N N . PHE A 1 220 ? 1.354 5.441 2.462 1.00 18.65 220 PHE A N 1
ATOM 1684 C CA . PHE A 1 220 ? 2.025 6.349 1.540 1.00 35.90 220 PHE A CA 1
ATOM 1685 C C . PHE A 1 220 ? 1.030 7.112 0.690 1.00 34.69 220 PHE A C 1
ATOM 1686 O O . PHE A 1 220 ? -0.175 6.947 0.867 1.00 37.55 220 PHE A O 1
ATOM 1694 N N . VAL A 1 221 ? 1.530 8.007 -0.162 1.00 36.92 221 VAL A N 1
ATOM 1695 C CA . VAL A 1 221 ? 0.664 8.796 -1.040 1.00 32.52 221 VAL A CA 1
ATOM 1696 C C . VAL A 1 221 ? 0.261 7.903 -2.209 1.00 30.26 221 VAL A C 1
ATOM 1697 O O . VAL A 1 221 ? 1.106 7.359 -2.912 1.00 28.26 221 VAL A O 1
ATOM 1701 N N . THR A 1 222 ? -1.045 7.710 -2.348 1.00 38.10 222 THR A N 1
ATOM 1702 C CA . THR A 1 222 ? -1.620 6.877 -3.394 1.00 46.37 222 THR A CA 1
ATOM 1703 C C . THR A 1 222 ? -2.575 7.698 -4.273 1.00 45.77 222 THR A C 1
ATOM 1704 O O . THR A 1 222 ? -3.034 8.775 -3.857 1.00 47.02 222 THR A O 1
ATOM 1708 N N . GLU A 1 223 ? -2.843 7.212 -5.492 1.00 45.76 223 GLU A N 1
ATOM 1709 C CA . GLU A 1 223 ? -3.743 7.905 -6.429 1.00 35.88 223 GLU A CA 1
ATOM 1710 C C . GLU A 1 223 ? -5.090 8.139 -5.802 1.00 34.08 223 GLU A C 1
ATOM 1711 O O . GLU A 1 223 ? -5.758 9.118 -6.109 1.00 42.15 223 GLU A O 1
ATOM 1717 N N . ALA A 1 224 ? -5.517 7.197 -4.974 1.00 29.15 224 ALA A N 1
ATOM 1718 C CA . ALA A 1 224 ? -6.780 7.334 -4.270 1.00 39.99 224 ALA A CA 1
ATOM 1719 C C . ALA A 1 224 ? -6.724 8.577 -3.358 1.00 39.70 224 ALA A C 1
ATOM 1720 O O . ALA A 1 224 ? -7.716 9.293 -3.208 1.00 46.22 224 ALA A O 1
ATOM 1722 N N . VAL A 1 225 ? -5.542 8.845 -2.799 1.00 36.81 225 VAL A N 1
ATOM 1723 C CA . VAL A 1 225 ? -5.333 9.995 -1.922 1.00 34.24 225 VAL A CA 1
ATOM 1724 C C . VAL A 1 225 ? -5.338 11.258 -2.761 1.00 30.36 225 VAL A C 1
ATOM 1725 O O . VAL A 1 225 ? -6.079 12.195 -2.461 1.00 31.06 225 VAL A O 1
ATOM 1729 N N . LEU A 1 226 ? -4.525 11.286 -3.814 1.00 27.81 226 LEU A N 1
ATOM 1730 C CA . LEU A 1 226 ? -4.473 12.464 -4.677 1.00 23.46 226 LEU A CA 1
ATOM 1731 C C . LEU A 1 226 ? -5.821 12.761 -5.291 1.00 30.08 226 LEU A C 1
ATOM 1732 O O . LEU A 1 226 ? -6.292 13.901 -5.252 1.00 32.07 226 LEU A O 1
ATOM 1737 N N . ARG A 1 227 ? -6.479 11.720 -5.792 1.00 35.52 227 ARG A N 1
ATOM 1738 C CA . ARG A 1 227 ? -7.796 11.856 -6.400 1.00 37.45 227 ARG A CA 1
ATOM 1739 C C . ARG A 1 227 ? -8.808 12.584 -5.495 1.00 38.14 227 ARG A C 1
ATOM 1740 O O . ARG A 1 227 ? -9.526 13.483 -5.940 1.00 47.83 227 ARG A O 1
ATOM 1748 N N . GLU A 1 228 ? -8.796 12.254 -4.209 1.00 32.86 228 GLU A N 1
ATOM 1749 C CA . GLU A 1 228 ? -9.728 12.848 -3.266 1.00 26.61 228 GLU A CA 1
ATOM 1750 C C . GLU A 1 228 ? -9.201 14.002 -2.420 1.00 40.04 228 GLU A C 1
ATOM 1751 O O . GLU A 1 228 ? -9.890 14.454 -1.500 1.00 50.03 228 GLU A O 1
ATOM 1757 N N . HIS A 1 229 ? -7.986 14.473 -2.668 1.00 35.85 229 HIS A N 1
ATOM 1758 C CA . HIS A 1 229 ? -7.485 15.580 -1.847 1.00 34.20 229 HIS A CA 1
ATOM 1759 C C . HIS A 1 229 ? -6.792 16.715 -2.571 1.00 32.50 229 HIS A C 1
ATOM 1760 O O . HIS A 1 229 ? -6.668 17.819 -2.053 1.00 47.36 229 HIS A O 1
ATOM 1767 N N . VAL A 1 230 ? -6.298 16.414 -3.752 1.00 34.85 230 VAL A N 1
ATOM 1768 C CA . VAL A 1 230 ? -5.654 17.386 -4.595 1.00 31.19 230 VAL A CA 1
ATOM 1769 C C . VAL A 1 230 ? -6.806 17.740 -5.534 1.00 35.62 230 VAL A C 1
ATOM 1770 O O . VAL A 1 230 ? -7.765 16.985 -5.643 1.00 41.53 230 VAL A O 1
ATOM 1774 N N . PRO A 1 231 ? -6.825 18.960 -6.077 1.00 42.98 231 PRO A N 1
ATOM 1775 C CA . PRO A 1 231 ? -7.959 19.202 -6.963 1.00 42.68 231 PRO A CA 1
ATOM 1776 C C . PRO A 1 231 ? -7.685 18.676 -8.374 1.00 44.82 231 PRO A C 1
ATOM 1777 O O . PRO A 1 231 ? -6.599 18.170 -8.656 1.00 34.03 231 PRO A O 1
ATOM 1781 N N . GLU A 1 232 ? -8.702 18.753 -9.234 1.00 61.41 232 GLU A N 1
ATOM 1782 C CA . GLU A 1 232 ? -8.601 18.307 -10.626 1.00 67.24 232 GLU A CA 1
ATOM 1783 C C . GLU A 1 232 ? -7.445 19.052 -11.287 1.00 66.79 232 GLU A C 1
ATOM 1784 O O . GLU A 1 232 ? -7.129 20.178 -10.892 1.00 70.62 232 GLU A O 1
ATOM 1790 N N . GLY A 1 233 ? -6.816 18.427 -12.278 1.00 58.28 233 GLY A N 1
ATOM 1791 C CA . GLY A 1 233 ? -5.712 19.076 -12.958 1.00 63.84 233 GLY A CA 1
ATOM 1792 C C . GLY A 1 233 ? -6.123 20.236 -13.851 1.00 65.43 233 GLY A C 1
ATOM 1793 O O . GLY A 1 233 ? -6.698 21.227 -13.400 1.00 63.04 233 GLY A O 1
ATOM 1794 N N . GLY A 1 234 ? -5.834 20.097 -15.138 1.00 73.85 234 GLY A N 1
ATOM 1795 C CA . GLY A 1 234 ? -6.166 21.130 -16.095 1.00 72.01 234 GLY A CA 1
ATOM 1796 C C . GLY A 1 234 ? -5.320 22.368 -15.891 1.00 73.91 234 GLY A C 1
ATOM 1797 O O . GLY A 1 234 ? -4.262 22.321 -15.244 1.00 66.87 234 GLY A O 1
ATOM 1798 N N . ASP A 1 235 ? -5.758 23.464 -16.508 1.00 76.35 235 ASP A N 1
ATOM 1799 C CA . ASP A 1 235 ? -5.061 24.740 -16.396 1.00 73.87 235 ASP A CA 1
ATOM 1800 C C . ASP A 1 235 ? -5.769 25.614 -15.371 1.00 67.59 235 ASP A C 1
ATOM 1801 O O . ASP A 1 235 ? -6.980 25.467 -15.130 1.00 53.17 235 ASP A O 1
ATOM 1806 N N . ASP A 1 236 ? -4.991 26.511 -14.768 1.00 65.12 236 ASP A N 1
ATOM 1807 C CA . ASP A 1 236 ? -5.466 27.417 -13.722 1.00 65.10 236 ASP A CA 1
ATOM 1808 C C . ASP A 1 236 ? -5.437 26.691 -12.370 1.00 64.41 236 ASP A C 1
ATOM 1809 O O . ASP A 1 236 ? -5.891 27.225 -11.350 1.00 70.86 236 ASP A O 1
ATOM 1814 N N . THR A 1 237 ? -4.864 25.483 -12.383 1.00 58.87 237 THR A N 1
ATOM 1815 C CA . THR A 1 237 ? -4.688 24.635 -11.202 1.00 51.76 237 THR A CA 1
ATOM 1816 C C . THR A 1 237 ? -3.207 24.325 -11.233 1.00 49.92 237 THR A C 1
ATOM 1817 O O . THR A 1 237 ? -2.748 23.555 -12.076 1.00 51.69 237 THR A O 1
ATOM 1821 N N . LEU A 1 238 ? -2.451 24.958 -10.344 1.00 52.92 238 LEU A N 1
ATOM 1822 C CA . LEU A 1 238 ? -1.006 24.765 -10.297 1.00 45.81 238 LEU A CA 1
ATOM 1823 C C . LEU A 1 238 ? -0.688 23.749 -9.239 1.00 39.41 238 LEU A C 1
ATOM 1824 O O . LEU A 1 238 ? -1.393 23.651 -8.236 1.00 45.79 238 LEU A O 1
ATOM 1829 N N . ALA A 1 239 ? 0.391 23.011 -9.453 1.00 36.48 239 ALA A N 1
ATOM 1830 C CA . ALA A 1 239 ? 0.811 22.008 -8.493 1.00 30.85 239 ALA A CA 1
ATOM 1831 C C . ALA A 1 239 ? 2.232 22.310 -8.087 1.00 32.83 239 ALA A C 1
ATOM 1832 O O . ALA A 1 239 ? 3.076 22.600 -8.936 1.00 29.16 239 ALA A O 1
ATOM 1834 N N . LEU A 1 240 ? 2.484 22.271 -6.784 1.00 34.09 240 LEU A N 1
ATOM 1835 C CA . LEU A 1 240 ? 3.810 22.511 -6.241 1.00 29.92 240 LEU A CA 1
ATOM 1836 C C . LEU A 1 240 ? 4.095 21.313 -5.364 1.00 28.34 240 LEU A C 1
ATOM 1837 O O . LEU A 1 240 ? 3.202 20.803 -4.685 1.00 28.22 240 LEU A O 1
ATOM 1842 N N . ALA A 1 241 ? 5.324 20.822 -5.413 1.00 31.12 241 ALA A N 1
ATOM 1843 C CA . ALA A 1 241 ? 5.678 19.689 -4.588 1.00 30.21 241 ALA A CA 1
ATOM 1844 C C . ALA A 1 241 ? 7.127 19.791 -4.113 1.00 29.33 241 ALA A C 1
ATOM 1845 O O . ALA A 1 241 ? 8.024 20.177 -4.859 1.00 35.77 241 ALA A O 1
ATOM 1847 N N . CYS A 1 242 ? 7.338 19.465 -2.854 1.00 15.91 242 CYS A N 1
ATOM 1848 C CA . CYS A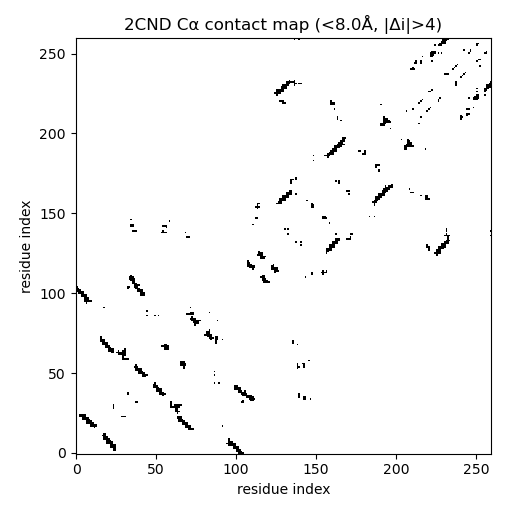 1 242 ? 8.650 19.491 -2.268 1.00 20.03 242 CYS A CA 1
ATOM 1849 C C . CYS A 1 242 ? 8.712 18.253 -1.355 1.00 28.57 242 CYS A C 1
ATOM 1850 O O . CYS A 1 242 ? 8.056 18.201 -0.299 1.00 31.24 242 CYS A O 1
ATOM 1853 N N . GLY A 1 243 ? 9.407 17.219 -1.810 1.00 15.23 243 GLY A N 1
ATOM 1854 C CA . GLY A 1 243 ? 9.549 16.015 -1.006 1.00 20.74 243 GLY A CA 1
ATOM 1855 C C . GLY A 1 243 ? 10.807 15.306 -1.443 1.00 28.82 243 GLY A C 1
ATOM 1856 O O . GLY A 1 243 ? 11.457 15.785 -2.392 1.00 23.94 243 GLY A O 1
ATOM 1857 N N . PRO A 1 244 ? 11.230 14.229 -0.740 1.00 28.19 244 PRO A N 1
ATOM 1858 C CA . PRO A 1 244 ? 12.441 13.458 -1.084 1.00 32.47 244 PRO A CA 1
ATOM 1859 C C . PRO A 1 244 ? 12.330 12.928 -2.513 1.00 37.03 244 PRO A C 1
ATOM 1860 O O . PRO A 1 244 ? 11.233 12.604 -2.972 1.00 55.94 244 PRO A O 1
ATOM 1864 N N . PRO A 1 245 ? 13.462 12.761 -3.207 1.00 38.89 245 PRO A N 1
ATOM 1865 C CA . PRO A 1 245 ? 13.530 12.278 -4.595 1.00 43.96 245 PRO A CA 1
ATOM 1866 C C . PRO A 1 245 ? 12.637 11.096 -4.990 1.00 50.57 245 PRO A C 1
ATOM 1867 O O . PRO A 1 245 ? 11.885 11.180 -5.973 1.00 51.91 245 PRO A O 1
ATOM 1871 N N . PRO A 1 246 ? 12.717 9.974 -4.246 1.00 53.93 246 PRO A N 1
ATOM 1872 C CA . PRO A 1 246 ? 11.869 8.832 -4.606 1.00 48.95 246 PRO A CA 1
ATOM 1873 C C . PRO A 1 246 ? 10.377 9.160 -4.569 1.00 43.71 246 PRO A C 1
ATOM 1874 O O . PRO A 1 246 ? 9.619 8.639 -5.381 1.00 42.76 246 PRO A O 1
ATOM 1878 N N . MET A 1 247 ? 9.966 10.024 -3.637 1.00 37.51 247 MET A N 1
ATOM 1879 C CA . MET A 1 247 ? 8.560 10.405 -3.484 1.00 31.79 247 MET A CA 1
ATOM 1880 C C . MET A 1 247 ? 8.064 11.259 -4.619 1.00 31.27 247 MET A C 1
ATOM 1881 O O . MET A 1 247 ? 6.961 11.055 -5.128 1.00 39.67 247 MET A O 1
ATOM 1886 N N . ILE A 1 248 ? 8.840 12.270 -4.973 1.00 42.20 248 ILE A N 1
ATOM 1887 C CA . ILE A 1 248 ? 8.461 13.107 -6.104 1.00 47.82 248 ILE A CA 1
ATOM 1888 C C . ILE A 1 248 ? 8.341 12.127 -7.287 1.00 41.60 248 ILE A C 1
ATOM 1889 O O . ILE A 1 248 ? 7.301 12.073 -7.962 1.00 34.82 248 ILE A O 1
ATOM 1894 N N . GLN A 1 249 ? 9.336 11.241 -7.377 1.00 33.62 249 GLN A N 1
ATOM 1895 C CA . GLN A 1 249 ? 9.440 10.232 -8.423 1.00 39.67 249 GLN A CA 1
ATOM 1896 C C . GLN A 1 249 ? 8.276 9.266 -8.632 1.00 38.79 249 GLN A C 1
ATOM 1897 O O . GLN A 1 249 ? 7.386 9.491 -9.460 1.00 39.98 249 GLN A O 1
ATOM 1903 N N . PHE A 1 250 ? 8.346 8.146 -7.923 1.00 44.87 250 PHE A N 1
ATOM 1904 C CA . PHE A 1 250 ? 7.352 7.088 -7.997 1.00 35.35 250 PHE A CA 1
ATOM 1905 C C . PHE A 1 250 ? 5.992 7.538 -7.512 1.00 43.23 250 PHE A C 1
ATOM 1906 O O . PHE A 1 250 ? 5.026 7.516 -8.267 1.00 51.89 250 PHE A O 1
ATOM 1914 N N . ALA A 1 251 ? 5.951 8.060 -6.292 1.00 45.74 251 ALA A N 1
ATOM 1915 C CA . ALA A 1 251 ? 4.696 8.459 -5.669 1.00 44.06 251 ALA A CA 1
ATOM 1916 C C . ALA A 1 251 ? 3.941 9.705 -6.084 1.00 40.84 251 ALA A C 1
ATOM 1917 O O . ALA A 1 251 ? 2.784 9.849 -5.681 1.00 41.75 251 ALA A O 1
ATOM 1919 N N . ILE A 1 252 ? 4.529 10.605 -6.867 1.00 40.58 252 ILE A N 1
ATOM 1920 C CA . ILE A 1 252 ? 3.777 11.814 -7.201 1.00 43.27 252 ILE A CA 1
ATOM 1921 C C . ILE A 1 252 ? 3.526 12.166 -8.663 1.00 45.00 252 ILE A C 1
ATOM 1922 O O . ILE A 1 252 ? 2.379 12.121 -9.119 1.00 40.57 252 ILE A O 1
ATOM 1927 N N . SER A 1 253 ? 4.570 12.518 -9.405 1.00 49.15 253 SER A N 1
ATOM 1928 C CA . SER A 1 253 ? 4.380 12.896 -10.808 1.00 54.45 253 SER A CA 1
ATOM 1929 C C . SER A 1 253 ? 3.461 11.993 -11.643 1.00 57.21 253 SER A C 1
ATOM 1930 O O . SER A 1 253 ? 2.581 12.495 -12.341 1.00 68.84 253 SER A O 1
ATOM 1933 N N . PRO A 1 254 ? 3.626 10.657 -11.571 1.00 51.87 254 PRO A N 1
ATOM 1934 C CA . PRO A 1 254 ? 2.730 9.821 -12.384 1.00 48.16 254 PRO A CA 1
ATOM 1935 C C . PRO A 1 254 ? 1.262 9.939 -11.998 1.00 46.95 254 PRO A C 1
ATOM 1936 O O . PRO A 1 254 ? 0.396 10.086 -12.860 1.00 55.90 254 PRO A O 1
ATOM 1940 N N . ASN A 1 255 ? 0.995 9.946 -10.699 1.00 45.90 255 ASN A N 1
ATOM 1941 C CA . ASN A 1 255 ? -0.367 10.047 -10.202 1.00 46.30 255 ASN A CA 1
ATOM 1942 C C . ASN A 1 255 ? -1.004 11.371 -10.620 1.00 54.66 255 ASN A C 1
ATOM 1943 O O . ASN A 1 255 ? -2.157 11.407 -11.057 1.00 51.79 255 ASN A O 1
ATOM 1948 N N . LEU A 1 256 ? -0.242 12.458 -10.516 1.00 58.59 256 LEU A N 1
ATOM 1949 C CA . LEU A 1 256 ? -0.734 13.775 -10.916 1.00 51.19 256 LEU A CA 1
ATOM 1950 C C . LEU A 1 256 ? -0.887 13.845 -12.437 1.00 56.32 256 LEU A C 1
ATOM 1951 O O . LEU A 1 256 ? -1.696 14.622 -12.950 1.00 60.94 256 LEU A O 1
ATOM 1956 N N . GLU A 1 257 ? -0.088 13.050 -13.153 1.00 59.16 257 GLU A N 1
ATOM 1957 C CA . GLU A 1 257 ? -0.139 12.977 -14.618 1.00 51.84 257 GLU A CA 1
ATOM 1958 C C . GLU A 1 257 ? -1.476 12.321 -14.918 1.00 50.46 257 GLU A C 1
ATOM 1959 O O . GLU A 1 257 ? -2.251 12.811 -15.751 1.00 46.57 257 GLU A O 1
ATOM 1965 N N . LYS A 1 258 ? -1.759 11.256 -14.165 1.00 39.67 258 LYS A N 1
ATOM 1966 C CA . LYS A 1 258 ? -3.010 10.522 -14.270 1.00 43.55 258 LYS A CA 1
ATOM 1967 C C . LYS A 1 258 ? -4.190 11.416 -13.879 1.00 44.53 258 LYS A C 1
ATOM 1968 O O . LYS A 1 258 ? -5.337 11.089 -14.171 1.00 51.13 258 LYS A O 1
ATOM 1974 N N . MET A 1 259 ? -3.918 12.509 -13.167 1.00 47.83 259 MET A N 1
ATOM 1975 C CA . MET A 1 259 ? -4.976 13.448 -12.771 1.00 48.64 259 MET A CA 1
ATOM 1976 C C . MET A 1 259 ? -5.043 14.615 -13.748 1.00 48.78 259 MET A C 1
ATOM 1977 O O . MET A 1 259 ? -5.660 15.656 -13.471 1.00 49.02 259 MET A O 1
ATOM 1982 N N . LYS A 1 260 ? -4.409 14.402 -14.900 1.00 51.35 260 LYS A N 1
ATOM 1983 C CA . LYS A 1 260 ? -4.354 15.354 -15.998 1.00 59.85 260 LYS A CA 1
ATOM 1984 C C . LYS A 1 260 ? -3.859 16.737 -15.615 1.00 65.40 260 LYS A C 1
ATOM 1985 O O . LYS A 1 260 ? -4.583 17.723 -15.728 1.00 65.15 260 LYS A O 1
ATOM 1991 N N . TYR A 1 261 ? -2.632 16.796 -15.115 1.00 68.55 261 TYR A N 1
ATOM 1992 C CA . TYR A 1 261 ? -2.005 18.064 -14.757 1.00 66.83 261 TYR A CA 1
ATOM 1993 C C . TYR A 1 261 ? -0.891 18.177 -15.792 1.00 68.91 261 TYR A C 1
ATOM 1994 O O . TYR A 1 261 ? -0.139 17.215 -15.981 1.00 80.25 261 TYR A O 1
ATOM 2003 N N . ASP A 1 262 ? -0.807 19.291 -16.518 1.00 60.44 262 ASP A N 1
ATOM 2004 C CA . ASP A 1 262 ? 0.282 19.418 -17.486 1.00 47.80 262 ASP A CA 1
ATOM 2005 C C . ASP A 1 262 ? 1.547 19.385 -16.650 1.00 46.21 262 ASP A C 1
ATOM 2006 O O . ASP A 1 262 ? 1.777 20.284 -15.848 1.00 49.86 262 ASP A O 1
ATOM 2011 N N . MET A 1 263 ? 2.337 18.332 -16.797 1.00 49.87 263 MET A N 1
ATOM 2012 C CA . MET A 1 263 ? 3.567 18.220 -16.030 1.00 59.41 263 MET A CA 1
ATOM 2013 C C . MET A 1 263 ? 4.501 19.420 -16.232 1.00 68.52 263 MET A C 1
ATOM 2014 O O . MET A 1 263 ? 4.991 19.997 -15.260 1.00 77.96 263 MET A O 1
ATOM 2019 N N . ALA A 1 264 ? 4.705 19.824 -17.486 1.00 66.84 264 ALA A N 1
ATOM 2020 C CA . ALA A 1 264 ? 5.582 20.951 -17.793 1.00 57.57 264 ALA A CA 1
ATOM 2021 C C . ALA A 1 264 ? 5.118 22.295 -17.226 1.00 49.87 264 ALA A C 1
ATOM 2022 O O . ALA A 1 264 ? 5.648 22.779 -16.235 1.00 62.64 264 ALA A O 1
ATOM 2024 N N . ASN A 1 265 ? 4.103 22.889 -17.829 1.00 44.22 265 ASN A N 1
ATOM 2025 C CA . ASN A 1 265 ? 3.628 24.193 -17.373 1.00 44.80 265 ASN A CA 1
ATOM 2026 C C . ASN A 1 265 ? 2.819 24.189 -16.080 1.00 42.83 265 ASN A C 1
ATOM 2027 O O . ASN A 1 265 ? 2.296 25.236 -15.703 1.00 38.64 265 ASN A O 1
ATOM 2032 N N . SER A 1 266 ? 2.682 23.053 -15.400 1.00 44.66 266 SER A N 1
ATOM 2033 C CA . SER A 1 266 ? 1.848 23.036 -14.187 1.00 51.94 266 SER A CA 1
ATOM 2034 C C . SER A 1 266 ? 2.408 22.282 -12.969 1.00 46.90 266 SER A C 1
ATOM 2035 O O . SER A 1 266 ? 1.753 22.214 -11.910 1.00 26.76 266 SER A O 1
ATOM 2038 N N . PHE A 1 267 ? 3.607 21.724 -13.116 1.00 41.20 267 PHE A N 1
ATOM 2039 C CA . PHE A 1 267 ? 4.223 20.981 -12.038 1.00 41.28 267 PHE A CA 1
ATOM 2040 C C . PHE A 1 267 ? 5.580 21.549 -11.685 1.00 55.37 267 PHE A C 1
ATOM 2041 O O . PHE A 1 267 ? 6.479 21.613 -12.537 1.00 54.65 267 PHE A O 1
ATOM 2049 N N . VAL A 1 268 ? 5.719 21.919 -10.408 1.00 61.87 268 VAL A N 1
ATOM 2050 C CA . VAL A 1 268 ? 6.945 22.482 -9.849 1.00 50.94 268 VAL A CA 1
ATOM 2051 C C . VAL A 1 268 ? 7.423 21.754 -8.586 1.00 55.39 268 VAL A C 1
ATOM 2052 O O . VAL A 1 268 ? 6.619 21.257 -7.783 1.00 52.92 268 VAL A O 1
ATOM 2056 N N . VAL A 1 269 ? 8.740 21.691 -8.423 1.00 55.49 269 VAL A N 1
ATOM 2057 C CA . VAL A 1 269 ? 9.347 21.055 -7.259 1.00 54.56 269 VAL A CA 1
ATOM 2058 C C . VAL A 1 269 ? 10.343 22.027 -6.607 1.00 53.83 269 VAL A C 1
ATOM 2059 O O . VAL A 1 269 ? 11.081 22.731 -7.307 1.00 45.44 269 VAL A O 1
ATOM 2063 N N . PHE A 1 270 ? 10.302 22.112 -5.277 1.00 54.06 270 PHE A N 1
ATOM 2064 C CA . PHE A 1 270 ? 11.181 23.000 -4.516 1.00 40.03 270 PHE A CA 1
ATOM 2065 C C . PHE A 1 270 ? 12.389 22.246 -4.018 1.00 45.13 270 PHE A C 1
ATOM 2066 O O . PHE A 1 270 ? 12.227 21.086 -3.570 1.00 46.86 270 PHE A O 1
#

Radius of gyration: 18.46 Å; Cα contacts (8 Å, |Δi|>4): 560; chains: 1; bounding box: 50×46×39 Å

Organism: Zea mays (NCBI:txid4577)

GO terms:
  GO:0071949 FAD binding (F, IDA)
  GO:0042128 nitrate assimilation (P, IDA)
  GO:0009703 nitrate reductase (NADH) activity (F, IDA)
  GO:0042128 nitrate assimilation (P, IMP)
  GO:0009703 nitrate reductase (NADH) activity (F, IMP)

Foldseek 3Di:
DKWKWFFADWADPDPFKMKTKTFTPDQADFPQAFQLWWKWWWDQDPHRIDTDTFFFLDDSPDGGITMTTDGFFPACPDPVRRRTDDVRVVVVPDDGGGMIMIGDGDHQWGDPAAQWIGGNNDIDGAQEEEEEEEASLCNSVSSVVCRQVVPPPVRQRAYFYEYEYAEPVRRPCVCVLVVVCVVCVSRYDYAYEHQDYPCCVVPDDGHYRAQDLVNCVPTGDAADPSYAYEYEYDDVCVPPPNPVSVVVSVHPCVPHYYYD

Sequence (260 aa):
GRIHCRLVAKKELSRDVRLFRFSLPSPDQVLGLPIGKHIFVCATIEGKLCMRAYTPTSMVDEIGHFDLLVKVYFKNEHPKFPNGGLMTQYLDSLPVGSYIDVKGPLGHVEYTGRGSFVINGKQRNARRLAMICGGSGITPMYQIIQAVLRDQPEDHTEMHLVYANRTEDDILLRDELDRWAAEYPDRLKVWYVIDQVKRPEEGWKYSVGFVTEAVLREHVPEGGDDTLALACGPPPMIQFAISPNLEKMKYDMANSFVVF

Nearest PDB structures (foldseek):
  2cnd-assembly1_A  TM=1.004E+00  e=8.759E-60  Zea mays
  1cne-assembly1_A  TM=9.897E-01  e=1.603E-44  Zea mays
  1ib0-assembly1_A  TM=9.578E-01  e=1.555E-37  Rattus norvegicus
  7tsw-assembly3_C  TM=9.535E-01  e=3.250E-35  Homo sapiens
  7tnv-assembly1_A  TM=9.433E-01  e=3.063E-35  Homo sapiens

CATH classification: 2.40.30.10 (+1 more: 3.40.50.80)

InterPro domains:
  IPR000572 Oxidoreductase, molybdopterin-binding domain [PF00174] (1-34)
  IPR001199 Cytochrome b5-like heme/steroid binding domain [PF00173] (253-323)
  IPR001199 Cytochrome b5-like heme/steroid binding domain [PR00363] (274-284)
  IPR001199 Cytochrome b5-like heme/steroid binding domain [PR00363] (284-298)
  IPR001199 Cytochrome b5-like heme/steroid binding domain [PR00363] (299-306)
  IPR001199 Cytochrome b5-like heme/steroid binding domain [PR00363] (311-323)
  IPR001199 Cytochrome b5-like heme/steroid binding domain [PS50255] (249-324)
  IPR001199 Cytochrome b5-like heme/steroid binding domain [SM01117] (252-324)
  IPR001433 Oxidoreductase FAD/NAD(P)-binding [PF00175] (492-602)
  IPR001709 Flavoprotein pyridine nucleotide cytochrome reductase [PR00371] (283-293)
  IPR001709 Flavoprotein pyridine nucleotide cytochrome reductase [PR00371] (413-420)
  IPR001709 Flavoprotein pyridine nucleotide cytochrome reductase [PR00371] (445-454)
  IPR001709 Flavoprotein pyridine nucleotide cytochrome reductase [PR00371] (491-510)
  IPR001709 Flavoprotein pyridine nucleotide cytochrome reductase [PR00371] (518-527)
  IPR001709 Flavoprotein pyridine nucleotide cytochrome reductase [PR00371] (530-541)
  IPR001709 Flavoprotein pyridine nucleotide cytochrome reductase [PR00371] (565-581)
  IPR001709 Flavoprotein pyridine nucleotide cytochrome reductase [PR00371] (589-597)
  IPR001834 NADH:cytochrome b5 reductase-like [PTHR19370] (232-619)
  IPR005066 Moybdenum cofactor oxidoreductase, dimerisation [PF03404] (62-192)
  IPR008333 Flavoprotein pyridine nucleotide cytochrome reductase-like, FAD-binding domain [PF00970] (366-472)

B-factor: mean 35.29, std 16.98, range [2.0, 87.07]

Secondary structure (DSSP, 8-state):
--EEEEEEEEEEEETTEEEEEEEPSSTT------TT-EEEEEEEETTEEEEEEE---S-TT--SEEEEEEE---SS-BTTBTT--HHHHHHHHPPTT-EEEEEEEE-SEE--SSS-EEETTEEE--SEEEEEEEGGGHHHHHHHHHHHHHTTTT---EEEEEEEES-GGG-TTHHHHHHHHHH-TTTEEEEEEES--S-GGG---SEESS--HHHHHHHS---SSSEEEEEE--HHIIIIIIHHHHHTTT--HHHHEEE-

Solvent-accessible surface area: 13137 Å² total; per-residue (Å²): 71,142,50,97,0,96,2,65,44,57,106,129,89,49,227,37,12,16,41,0,60,0,18,9,83,46,113,116,78,58,24,63,13,43,29,7,32,42,4,46,0,3,9,94,36,153,73,141,77,2,96,95,54,32,14,12,19,23,56,74,64,54,98,4,59,3,22,2,18,3,45,3,132,59,134,136,114,93,124,163,117,84,113,21,12,74,4,14,43,54,2,39,83,22,94,86,21,25,126,3,31,2,82,15,74,33,37,75,2,51,11,71,25,120,4,21,0,38,8,118,64,117,111,52,94,4,145,51,0,0,0,0,0,6,29,48,9,0,10,15,0,11,17,0,0,25,22,0,12,152,45,36,115,97,2,112,6,31,0,19,1,0,0,13,19,130,7,26,78,50,14,30,10,62,105,59,0,52,128,21,26,71,121,72,79,84,38,3,84,27,58,1,0,0,72,83,32,121,74,83,142,121,52,46,163,41,26,89,21,146,6,48,60,70,16,0,131,133,35,7,14,121,1,30,126,96,3,9,0,0,0,17,19,69,98,68,25,27,98,141,21,0,24,46,15,0,96,116,9,166,5,75,43,76,76,9,33,12,66,82